Protein AF-A0A524HS20-F1 (afdb_monomer)

Foldseek 3Di:
DDDDDDDDDDDPDDDPPDDPPPDDDPPVPVVVCVPDPPVPPPDPPAPLVLLLVLLVLLLVLVCCLCPPVCVVVLVVQQVDDPVRVVVCVVCVVVVSVVSSVVSSVLLSVLLSQCVVVVQQALQSLLVSLQCCLVVPVLVVLVVCCVPVVRGVSNSVSRSVSSSVSSSRSRSSSSNVD

Mean predicted aligned error: 12.26 Å

Radius of gyration: 28.05 Å; Cα contacts (8 Å, |Δi|>4): 163; chains: 1; bounding box: 100×32×41 Å

pLDDT: mean 81.88, std 20.45, range [34.16, 97.88]

Secondary structure (DSSP, 8-state):
--------S----S--S-----S-----HHHHHHHH-TT-S--TT--HHHHHHHHHHHHHHHHHIIIIISHHHHHHHH---HHHHHHHHHTHHHHHHHHHHHHHHHHHHHHHHHHHTT--SHHHHHHHHHHHIIIIIHHHHHHHHHHS---HHHHHHHHHHHHHHHHHHHHHHHH--

Structure (mmCIF, N/CA/C/O backbone):
data_AF-A0A524HS20-F1
#
_entry.id   AF-A0A524HS20-F1
#
loop_
_atom_site.group_PDB
_atom_site.id
_atom_site.type_symbol
_atom_site.label_atom_id
_atom_site.label_alt_id
_atom_site.label_comp_id
_atom_site.label_asym_id
_atom_site.label_entity_id
_atom_site.label_seq_id
_atom_site.pdbx_PDB_ins_code
_atom_site.Cartn_x
_atom_site.Cartn_y
_atom_site.Cartn_z
_atom_site.occupancy
_atom_site.B_iso_or_equiv
_atom_site.auth_seq_id
_atom_site.auth_comp_id
_atom_site.auth_asym_id
_atom_site.auth_atom_id
_atom_site.pdbx_PDB_model_num
ATOM 1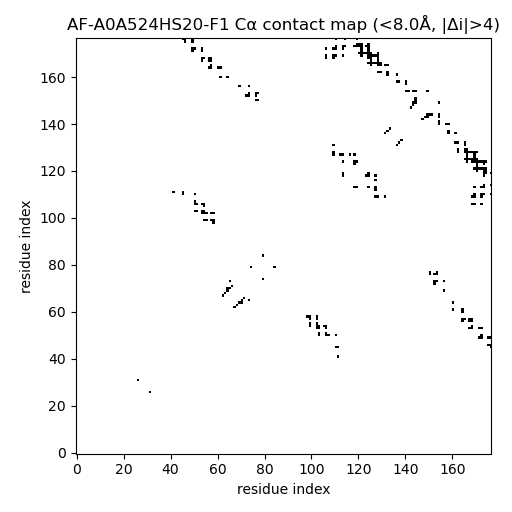 N N . MET A 1 1 ? 77.468 4.511 -14.242 1.00 40.69 1 MET A N 1
ATOM 2 C CA . MET A 1 1 ? 78.414 4.649 -13.110 1.00 40.69 1 MET A CA 1
ATOM 3 C C . MET A 1 1 ? 78.407 6.137 -12.777 1.00 40.69 1 MET A C 1
ATOM 5 O O . MET A 1 1 ? 78.616 6.905 -13.695 1.00 40.69 1 MET A O 1
ATOM 9 N N . THR A 1 2 ? 77.989 6.634 -11.615 1.00 36.56 2 THR A N 1
ATOM 10 C CA . THR A 1 2 ? 78.245 6.158 -10.249 1.00 36.56 2 THR A CA 1
ATOM 11 C C . THR A 1 2 ? 77.138 6.672 -9.309 1.00 36.56 2 THR A C 1
ATOM 13 O O . THR A 1 2 ? 76.462 7.651 -9.602 1.00 36.56 2 THR A O 1
ATOM 16 N N . ALA A 1 3 ? 76.936 5.943 -8.217 1.00 36.44 3 ALA A N 1
ATOM 17 C CA . ALA A 1 3 ? 75.865 6.027 -7.232 1.00 36.44 3 ALA A CA 1
ATOM 18 C C . ALA A 1 3 ? 75.711 7.364 -6.477 1.00 36.44 3 ALA A C 1
ATOM 20 O O . ALA A 1 3 ? 76.696 8.030 -6.178 1.00 36.44 3 ALA A O 1
ATOM 21 N N . CYS A 1 4 ? 74.490 7.636 -5.998 1.00 34.16 4 CYS A N 1
ATOM 22 C CA . CYS A 1 4 ? 74.304 8.187 -4.656 1.00 34.16 4 CYS A CA 1
ATOM 23 C C . CYS A 1 4 ? 73.562 7.138 -3.817 1.00 34.16 4 CYS A C 1
ATOM 25 O O . CYS A 1 4 ? 72.584 6.532 -4.256 1.00 34.16 4 CYS A O 1
ATOM 27 N N . ALA A 1 5 ? 74.155 6.827 -2.672 1.00 39.19 5 ALA A N 1
ATOM 28 C CA . ALA A 1 5 ? 74.028 5.577 -1.952 1.00 39.19 5 ALA A CA 1
ATOM 29 C C . ALA A 1 5 ? 72.874 5.561 -0.936 1.00 39.19 5 ALA A C 1
ATOM 31 O O . ALA A 1 5 ? 72.403 6.595 -0.467 1.00 39.19 5 ALA A O 1
ATOM 32 N N . ARG A 1 6 ? 72.479 4.341 -0.545 1.00 49.62 6 ARG A N 1
ATOM 33 C CA . ARG A 1 6 ? 71.663 4.045 0.641 1.00 49.62 6 ARG A CA 1
ATOM 34 C C . ARG A 1 6 ? 72.244 4.737 1.876 1.00 49.62 6 ARG A C 1
ATOM 36 O O . ARG A 1 6 ? 73.379 4.463 2.250 1.00 49.62 6 ARG A O 1
ATOM 43 N N . SER A 1 7 ? 71.424 5.512 2.575 1.00 38.78 7 SER A N 1
ATOM 44 C CA . SER A 1 7 ? 71.677 5.883 3.965 1.00 38.78 7 SER A CA 1
ATOM 45 C C . SER A 1 7 ? 70.358 6.069 4.705 1.00 38.78 7 SER A C 1
ATOM 47 O O . SER A 1 7 ? 69.457 6.783 4.272 1.00 38.78 7 SER A O 1
ATOM 49 N N . SER A 1 8 ? 70.239 5.333 5.803 1.00 47.84 8 SER A N 1
ATOM 50 C CA . SER A 1 8 ? 69.122 5.318 6.733 1.00 47.84 8 SER A CA 1
ATOM 51 C C . SER A 1 8 ? 69.085 6.573 7.610 1.00 47.84 8 SER A C 1
ATOM 53 O O . SER A 1 8 ? 70.128 7.001 8.090 1.00 47.84 8 SER A O 1
ATOM 55 N N . ARG A 1 9 ? 67.863 6.975 7.987 1.00 42.25 9 ARG A N 1
ATOM 56 C CA . ARG A 1 9 ? 67.484 7.925 9.058 1.00 42.25 9 ARG A CA 1
ATOM 57 C C . ARG A 1 9 ? 67.473 9.411 8.674 1.00 42.25 9 ARG A C 1
ATOM 59 O O . ARG A 1 9 ? 68.500 10.037 8.484 1.00 42.25 9 ARG A O 1
ATOM 66 N N . ARG A 1 10 ? 66.238 9.935 8.694 1.00 47.34 10 ARG A N 1
ATOM 67 C CA . ARG A 1 10 ? 65.789 11.247 9.196 1.00 47.34 10 ARG A CA 1
ATOM 68 C C . ARG A 1 10 ? 66.734 12.428 8.949 1.00 47.34 10 ARG A C 1
ATOM 70 O O . ARG A 1 10 ? 67.644 12.623 9.737 1.00 47.34 10 ARG A O 1
ATOM 77 N N . THR A 1 11 ? 66.364 13.268 7.982 1.00 43.41 11 THR A N 1
ATOM 78 C CA . THR A 1 11 ? 65.985 14.689 8.172 1.00 43.41 11 THR A CA 1
ATOM 79 C C . THR A 1 11 ? 65.701 15.297 6.798 1.00 43.41 11 THR A C 1
ATOM 81 O O . THR A 1 11 ? 66.524 15.980 6.204 1.00 43.41 11 THR A O 1
ATOM 84 N N . CYS A 1 12 ? 64.503 15.044 6.261 1.00 39.41 12 CYS A N 1
ATOM 85 C CA . CYS A 1 12 ? 64.025 15.756 5.075 1.00 39.41 12 CYS A CA 1
ATOM 86 C C . CYS A 1 12 ? 63.380 17.080 5.516 1.00 39.41 12 CYS A C 1
ATOM 88 O O . CYS A 1 12 ? 62.172 17.274 5.431 1.00 39.41 12 CYS A O 1
ATOM 90 N N . SER A 1 13 ? 64.186 17.972 6.087 1.00 50.09 13 SER A N 1
ATOM 91 C CA . SER A 1 13 ? 63.860 19.392 6.191 1.00 50.09 13 SER A CA 1
ATOM 92 C C . SER A 1 13 ? 64.723 20.082 5.148 1.00 50.09 13 SER A C 1
ATOM 94 O O . SER A 1 13 ? 65.938 20.003 5.270 1.00 50.09 13 SER A O 1
ATOM 96 N N . THR A 1 14 ? 64.107 20.737 4.159 1.00 50.59 14 THR A N 1
ATOM 97 C CA . THR A 1 14 ? 64.713 21.509 3.045 1.00 50.59 14 THR A CA 1
ATOM 98 C C . THR A 1 14 ? 64.980 20.771 1.721 1.00 50.59 14 THR A C 1
ATOM 100 O O . THR A 1 14 ? 66.117 20.568 1.332 1.00 50.59 14 THR A O 1
ATOM 103 N N . CYS A 1 15 ? 63.921 20.459 0.957 1.00 37.16 15 CYS A N 1
ATOM 104 C CA . CYS A 1 15 ? 63.781 20.960 -0.426 1.00 37.16 15 CY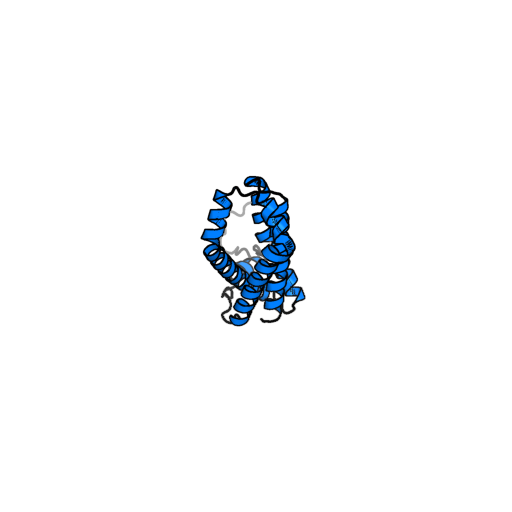S A CA 1
ATOM 105 C C . CYS A 1 15 ? 62.365 20.672 -0.959 1.00 37.16 15 CYS A C 1
ATOM 107 O O . CYS A 1 15 ? 62.027 19.572 -1.380 1.00 37.16 15 CYS A O 1
ATOM 109 N N . TRP A 1 16 ? 61.510 21.687 -0.872 1.00 43.91 16 TRP A N 1
ATOM 110 C CA . TRP A 1 16 ? 60.049 21.640 -0.992 1.00 43.91 16 TRP A CA 1
ATOM 111 C C . TRP A 1 16 ? 59.533 21.859 -2.431 1.00 43.91 16 TRP A C 1
ATOM 113 O O . TRP A 1 16 ? 58.554 22.569 -2.646 1.00 43.91 16 TRP A O 1
ATOM 123 N N . ARG A 1 17 ? 60.184 21.294 -3.455 1.00 45.38 17 ARG A N 1
ATOM 124 C CA . ARG A 1 17 ? 59.679 21.368 -4.841 1.00 45.38 17 ARG A CA 1
ATOM 125 C C . ARG A 1 17 ? 59.870 20.029 -5.542 1.00 45.38 17 ARG A C 1
ATOM 127 O O . ARG A 1 17 ? 60.960 19.745 -6.019 1.00 45.38 17 ARG A O 1
ATOM 134 N N . GLY A 1 18 ? 58.817 19.212 -5.584 1.00 42.62 18 GLY A N 1
ATOM 135 C CA . GLY A 1 18 ? 58.806 18.013 -6.431 1.00 42.62 18 GLY A CA 1
ATOM 136 C C . GLY A 1 18 ? 57.987 16.818 -5.947 1.00 42.62 18 GLY A C 1
ATOM 137 O O . GLY A 1 18 ? 57.778 15.906 -6.734 1.00 42.62 18 GLY A O 1
ATOM 138 N N . CYS A 1 19 ? 57.476 16.799 -4.713 1.00 40.81 19 CYS A N 1
ATOM 139 C CA . CYS A 1 19 ? 56.522 15.762 -4.304 1.00 40.81 19 CYS A CA 1
ATOM 140 C C . CYS A 1 19 ? 55.099 16.179 -4.687 1.00 40.81 19 CYS A C 1
ATOM 142 O O . CYS A 1 19 ? 54.363 16.709 -3.857 1.00 40.81 19 CYS A O 1
ATOM 144 N N . SER A 1 20 ? 54.701 15.934 -5.936 1.00 47.75 20 SER A N 1
ATOM 145 C CA . SER A 1 20 ? 53.285 15.651 -6.178 1.00 47.75 20 SER A CA 1
ATOM 146 C C . SER A 1 20 ? 53.018 14.257 -5.600 1.00 47.75 20 SER A C 1
ATOM 148 O O . SER A 1 20 ? 53.770 13.336 -5.928 1.00 47.75 20 SER A O 1
ATOM 150 N N . PRO A 1 21 ? 52.034 14.063 -4.704 1.00 45.12 21 PRO A N 1
ATOM 151 C CA . PRO A 1 21 ? 51.669 12.733 -4.249 1.00 45.12 21 PRO A CA 1
ATOM 152 C C . PRO A 1 21 ? 50.917 12.032 -5.383 1.00 45.12 21 PRO A C 1
ATOM 154 O O . PRO A 1 21 ? 49.689 12.010 -5.437 1.00 45.12 21 PRO A O 1
ATOM 157 N N . GLU A 1 22 ? 51.676 11.462 -6.308 1.00 50.38 22 GLU A N 1
ATOM 158 C CA . GLU A 1 22 ? 51.188 10.443 -7.218 1.00 50.38 22 GLU A CA 1
ATOM 159 C C . GLU A 1 22 ? 50.916 9.193 -6.374 1.00 50.38 22 GLU A C 1
ATOM 161 O O . GLU A 1 22 ? 51.832 8.524 -5.900 1.00 50.38 22 GLU A O 1
ATOM 166 N N . GLY A 1 23 ? 49.638 8.942 -6.089 1.00 53.78 23 GLY A N 1
ATOM 167 C CA . GLY A 1 23 ? 49.205 7.730 -5.397 1.00 53.78 23 GLY A CA 1
ATOM 168 C C . GLY A 1 23 ? 48.771 7.920 -3.945 1.00 53.78 23 GLY A C 1
ATOM 169 O O . GLY A 1 23 ? 49.349 7.344 -3.033 1.00 53.78 23 GLY A O 1
ATOM 170 N N . SER A 1 24 ? 47.677 8.646 -3.714 1.00 52.44 24 SER A N 1
ATOM 171 C CA . SER A 1 24 ? 46.662 8.182 -2.757 1.00 52.44 24 SER A CA 1
ATOM 172 C C . SER A 1 24 ? 45.349 8.917 -2.993 1.00 52.44 24 SER A C 1
ATOM 174 O O . SER A 1 24 ? 45.205 10.092 -2.672 1.00 52.44 24 SER A O 1
ATOM 176 N N . ARG A 1 25 ? 44.404 8.211 -3.612 1.00 47.84 25 ARG A N 1
ATOM 177 C CA . ARG A 1 25 ? 42.947 8.314 -3.438 1.00 47.84 25 ARG A CA 1
ATOM 178 C C . ARG A 1 25 ? 42.330 7.411 -4.496 1.00 47.84 25 ARG A C 1
ATOM 180 O O . ARG A 1 25 ? 41.745 7.858 -5.474 1.00 47.84 25 ARG A O 1
ATOM 187 N N . SER A 1 26 ? 42.423 6.106 -4.263 1.00 51.50 26 SER A N 1
ATOM 188 C CA . SER A 1 26 ? 41.349 5.209 -4.672 1.00 51.50 26 SER A CA 1
ATOM 189 C C . SER A 1 26 ? 40.120 5.563 -3.832 1.00 51.50 26 SER A C 1
ATOM 191 O O . SER A 1 26 ? 39.728 4.826 -2.931 1.00 51.50 26 SER A O 1
ATOM 193 N N . ALA A 1 27 ? 39.521 6.727 -4.095 1.00 51.53 27 ALA A N 1
ATOM 194 C CA . ALA A 1 27 ? 38.082 6.796 -3.962 1.00 51.53 27 ALA A CA 1
ATOM 195 C C . ALA A 1 27 ? 37.579 5.706 -4.919 1.00 51.53 27 ALA A C 1
ATOM 197 O O . ALA A 1 27 ? 37.979 5.727 -6.089 1.00 51.53 27 ALA A O 1
ATOM 198 N N . PRO A 1 28 ? 36.827 4.694 -4.456 1.00 46.66 28 PRO A N 1
ATOM 199 C CA . PRO A 1 28 ? 36.201 3.781 -5.391 1.00 46.66 28 PRO A CA 1
ATOM 200 C C . PRO A 1 28 ? 35.398 4.666 -6.341 1.00 46.66 28 PRO A C 1
ATOM 202 O O . PRO A 1 28 ? 34.510 5.390 -5.899 1.00 46.66 28 PRO A O 1
ATOM 205 N N . GLN A 1 29 ? 35.760 4.657 -7.626 1.00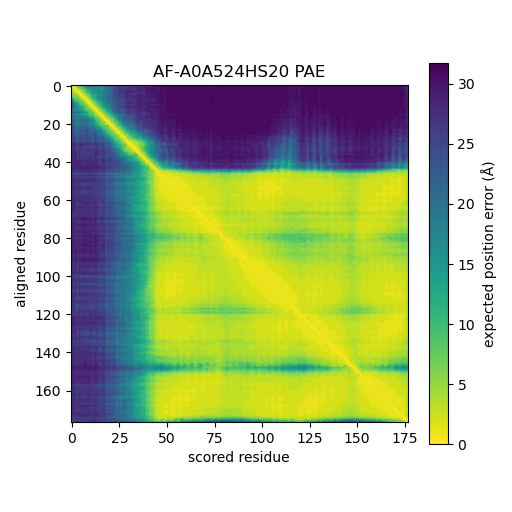 52.81 29 GLN A N 1
ATOM 206 C CA . GLN A 1 29 ? 35.114 5.438 -8.689 1.00 52.81 29 GLN A CA 1
ATOM 207 C C . GLN A 1 29 ? 33.577 5.268 -8.637 1.00 52.81 29 GLN A C 1
ATOM 209 O O . GLN A 1 29 ? 32.830 6.168 -8.990 1.00 52.81 29 GLN A O 1
ATOM 214 N N . VAL A 1 30 ? 33.107 4.151 -8.071 1.00 51.91 30 VAL A N 1
ATOM 215 C CA . VAL A 1 30 ? 31.708 3.834 -7.762 1.00 51.91 30 VAL A CA 1
ATOM 216 C C . VAL A 1 30 ? 31.029 4.859 -6.840 1.00 51.91 30 VAL A C 1
ATOM 218 O O . VAL A 1 30 ? 29.902 5.255 -7.104 1.00 51.91 30 VAL A O 1
ATOM 221 N N . LEU A 1 31 ? 31.683 5.319 -5.768 1.00 49.03 31 LEU A N 1
ATOM 222 C CA . LEU A 1 31 ? 31.042 6.190 -4.773 1.00 49.03 31 LEU A CA 1
ATOM 223 C C . LEU A 1 31 ? 30.840 7.620 -5.297 1.00 49.03 31 LEU A C 1
ATOM 225 O O . LEU A 1 31 ? 29.873 8.272 -4.923 1.00 49.03 31 LEU A O 1
ATOM 229 N N . LEU A 1 32 ? 31.724 8.092 -6.183 1.00 48.75 32 LEU A N 1
ATOM 230 C CA . LEU A 1 32 ? 31.594 9.409 -6.815 1.00 48.75 32 LEU A CA 1
ATOM 231 C C . LEU A 1 32 ? 30.528 9.400 -7.928 1.00 48.75 32 LEU A C 1
ATOM 233 O O . LEU A 1 32 ? 29.770 10.359 -8.046 1.00 48.75 32 LEU A O 1
ATOM 237 N N . VAL A 1 33 ? 30.412 8.291 -8.674 1.00 53.78 33 VAL A N 1
ATOM 238 C CA . VAL A 1 33 ? 29.344 8.069 -9.671 1.00 53.78 33 VAL A CA 1
ATOM 239 C C . VAL A 1 33 ? 27.955 8.059 -9.020 1.00 53.78 33 VAL A C 1
ATOM 241 O O . VAL A 1 33 ? 27.011 8.578 -9.599 1.00 53.78 33 VAL A O 1
ATOM 244 N N . LEU A 1 34 ? 27.813 7.545 -7.794 1.00 52.94 34 LEU A N 1
ATOM 245 C CA . LEU A 1 34 ? 26.523 7.524 -7.088 1.00 52.94 34 LEU A CA 1
ATOM 246 C C . LEU A 1 34 ? 26.068 8.895 -6.551 1.00 52.94 34 LEU A C 1
ATOM 248 O O . LEU A 1 34 ? 24.892 9.047 -6.233 1.00 52.94 34 LEU A O 1
ATOM 252 N N . ILE A 1 35 ? 26.969 9.878 -6.429 1.00 55.72 35 ILE A N 1
ATOM 253 C CA . ILE A 1 35 ? 26.660 11.201 -5.851 1.00 55.72 35 ILE A CA 1
ATOM 254 C C . ILE A 1 35 ? 26.430 12.262 -6.941 1.00 55.72 35 ILE A C 1
ATOM 256 O O . ILE A 1 35 ? 25.631 13.170 -6.735 1.00 55.72 35 ILE A O 1
ATOM 260 N N . PHE A 1 36 ? 27.093 12.143 -8.098 1.00 50.00 36 PHE A N 1
ATOM 261 C CA . PHE A 1 36 ? 27.066 13.147 -9.173 1.00 50.00 36 PHE A CA 1
ATOM 262 C C . PHE A 1 36 ? 26.727 12.573 -10.556 1.00 50.00 36 PHE A C 1
ATOM 264 O O . PHE A 1 36 ? 27.173 13.117 -11.565 1.00 50.00 36 PHE A O 1
ATOM 271 N N . ASN A 1 37 ? 25.943 11.493 -10.647 1.00 51.25 37 ASN A N 1
ATOM 272 C CA . ASN A 1 37 ? 25.325 11.189 -11.935 1.00 51.25 37 ASN A CA 1
ATOM 273 C C . ASN A 1 37 ? 24.220 12.222 -12.185 1.00 51.25 37 ASN A C 1
ATOM 275 O O . ASN A 1 37 ? 23.108 12.108 -11.669 1.00 51.25 37 ASN A O 1
ATOM 279 N N . GLU A 1 38 ? 24.521 13.218 -13.015 1.00 62.78 38 GLU A N 1
ATOM 280 C CA . GLU A 1 38 ? 23.547 14.134 -13.621 1.00 62.78 38 GLU A CA 1
ATOM 281 C C . GLU A 1 38 ? 22.607 13.431 -14.631 1.00 62.78 38 GLU A C 1
ATOM 283 O O . GLU A 1 38 ? 22.085 14.046 -15.551 1.00 62.78 38 GLU A O 1
ATOM 288 N N . GLU A 1 39 ? 22.326 12.140 -14.429 1.00 53.34 39 GLU A N 1
ATOM 289 C CA . GLU A 1 39 ? 21.187 11.427 -15.024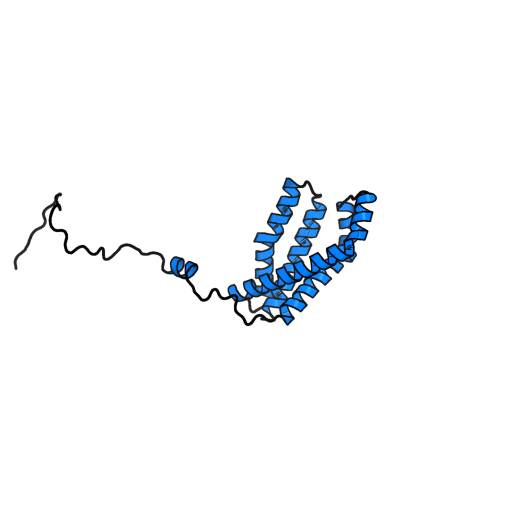 1.00 53.34 39 GLU A CA 1
ATOM 290 C C . GLU A 1 39 ? 20.037 11.250 -14.015 1.00 53.34 39 GLU A C 1
ATOM 292 O O . GLU A 1 39 ? 19.062 10.549 -14.269 1.00 53.34 39 GLU A O 1
ATOM 297 N N . GLY A 1 40 ? 20.113 11.936 -12.867 1.00 48.97 40 GLY A N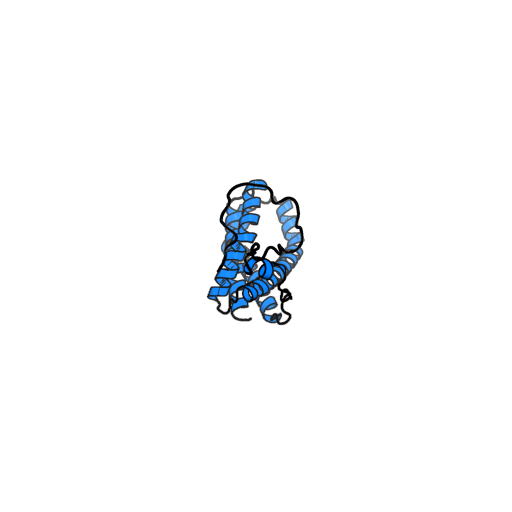 1
ATOM 298 C CA . GLY A 1 40 ? 19.052 12.056 -11.861 1.00 48.97 40 GLY A CA 1
ATOM 299 C C . GLY A 1 40 ? 17.847 12.895 -12.302 1.00 48.97 40 GLY A C 1
ATOM 300 O O . GLY A 1 40 ? 17.183 13.510 -11.467 1.00 48.97 40 GLY A O 1
ATOM 301 N N . ALA A 1 41 ? 17.545 12.935 -13.598 1.00 47.38 41 ALA A N 1
ATOM 302 C CA . ALA A 1 41 ? 16.221 13.318 -14.036 1.00 47.38 41 ALA A CA 1
ATOM 303 C C . ALA A 1 41 ? 15.304 12.129 -13.745 1.00 47.38 41 ALA A C 1
ATOM 305 O O . ALA A 1 41 ? 15.484 11.040 -14.282 1.00 47.38 41 ALA A O 1
ATOM 306 N N . MET A 1 42 ? 14.303 12.345 -12.896 1.00 49.69 42 MET A N 1
ATOM 307 C CA . MET A 1 42 ? 13.020 11.655 -12.997 1.00 49.69 42 MET A CA 1
ATOM 308 C C . MET A 1 42 ? 12.640 11.625 -14.487 1.00 49.69 42 MET A C 1
ATOM 310 O O . MET A 1 42 ? 12.236 12.647 -15.039 1.00 49.69 42 MET A O 1
ATOM 314 N N . THR A 1 43 ? 12.936 10.513 -15.167 1.00 54.44 43 THR A N 1
ATOM 315 C CA . THR A 1 43 ? 12.980 10.467 -16.631 1.00 54.44 43 THR A CA 1
ATOM 316 C C . THR A 1 43 ? 11.593 10.759 -17.182 1.00 54.44 43 THR A C 1
ATOM 318 O O . THR A 1 43 ? 10.593 10.180 -16.755 1.00 54.44 43 THR A O 1
ATOM 321 N N . THR A 1 44 ? 11.526 11.700 -18.118 1.00 56.62 44 THR A N 1
ATOM 322 C CA . THR A 1 44 ? 10.294 12.348 -18.588 1.00 56.62 44 THR A CA 1
ATOM 323 C C . THR A 1 44 ? 9.344 11.444 -19.376 1.00 56.62 44 THR A C 1
ATOM 325 O O . THR A 1 44 ? 8.260 11.890 -19.740 1.00 56.62 44 THR A O 1
ATOM 328 N N . ASP A 1 45 ? 9.681 10.170 -19.580 1.00 73.94 45 ASP A N 1
ATOM 329 C CA . ASP A 1 45 ? 8.916 9.263 -20.441 1.00 73.94 45 ASP A CA 1
ATOM 330 C C . ASP A 1 45 ? 7.977 8.329 -19.672 1.00 73.94 45 ASP A C 1
ATOM 332 O O . ASP A 1 45 ? 7.706 7.226 -20.126 1.00 73.94 45 ASP A O 1
ATOM 336 N N . LEU A 1 46 ? 7.541 8.655 -18.449 1.00 83.38 46 LEU A N 1
ATOM 337 C CA . LEU A 1 46 ? 6.635 7.773 -17.692 1.00 83.38 46 LEU A CA 1
ATOM 338 C C . LEU A 1 46 ? 5.297 7.591 -18.416 1.00 83.38 46 LEU A C 1
ATOM 340 O O . LEU A 1 46 ? 4.658 8.556 -18.834 1.00 83.38 46 LEU A O 1
ATOM 344 N N . ASN A 1 47 ? 4.827 6.346 -18.497 1.00 91.94 47 ASN A N 1
ATOM 345 C CA . ASN A 1 47 ? 3.491 6.070 -18.998 1.00 91.94 47 ASN A CA 1
ATOM 346 C C . ASN A 1 47 ? 2.440 6.463 -17.945 1.00 91.94 47 ASN A C 1
ATOM 348 O O . ASN A 1 47 ? 2.069 5.684 -17.065 1.00 91.94 47 ASN A O 1
ATOM 352 N N . TYR A 1 48 ? 1.942 7.695 -18.045 1.00 92.75 48 TYR A N 1
ATOM 353 C CA . TYR A 1 48 ? 0.932 8.229 -17.128 1.00 92.75 48 TYR A CA 1
ATOM 354 C C . TYR A 1 48 ? -0.380 7.434 -17.144 1.00 92.75 48 TYR A C 1
ATOM 356 O O . TYR A 1 48 ? -1.061 7.362 -16.119 1.00 92.75 48 TYR A O 1
ATOM 364 N N . LEU A 1 49 ? -0.723 6.793 -18.267 1.00 95.25 49 LEU A N 1
ATOM 365 C CA . LEU A 1 49 ? -1.891 5.918 -18.344 1.00 95.25 49 LEU A CA 1
ATOM 366 C C . LEU A 1 49 ? -1.675 4.642 -17.521 1.00 95.25 49 LEU A C 1
ATOM 368 O O . LEU A 1 49 ? -2.566 4.254 -16.767 1.00 95.25 49 LEU A O 1
ATOM 372 N N . ALA A 1 50 ? -0.487 4.036 -17.597 1.00 95.19 50 ALA A N 1
ATOM 373 C CA . ALA A 1 50 ? -0.128 2.883 -16.774 1.00 95.19 50 ALA A CA 1
ATOM 374 C C . ALA A 1 50 ? -0.191 3.219 -15.277 1.00 95.19 50 ALA A C 1
ATOM 376 O O . ALA A 1 50 ? -0.732 2.443 -14.492 1.00 95.19 50 ALA A O 1
ATOM 377 N N . ILE A 1 51 ? 0.284 4.408 -14.890 1.00 96.25 51 ILE A N 1
ATOM 378 C CA . ILE A 1 51 ? 0.213 4.906 -13.508 1.00 96.25 51 ILE A CA 1
ATOM 379 C C . ILE A 1 51 ? -1.241 5.056 -13.050 1.00 96.25 51 ILE A C 1
ATOM 381 O O . ILE A 1 51 ? -1.588 4.600 -11.960 1.00 96.25 51 ILE A O 1
ATOM 385 N N . LEU A 1 52 ? -2.102 5.657 -13.875 1.00 96.94 52 LEU A N 1
ATOM 386 C CA . LEU A 1 52 ? -3.518 5.825 -13.549 1.00 96.94 52 LEU A CA 1
ATOM 387 C C . LEU A 1 52 ? -4.231 4.474 -13.398 1.00 96.94 52 LEU A C 1
ATOM 389 O O . LEU A 1 52 ? -4.987 4.277 -12.445 1.00 96.94 52 LEU A O 1
ATOM 393 N N . VAL A 1 53 ? -3.972 3.529 -14.307 1.00 97.25 53 VAL A N 1
ATOM 394 C CA . VAL A 1 53 ? -4.549 2.179 -14.244 1.00 97.25 53 VAL A CA 1
ATOM 395 C C . VAL A 1 53 ? -4.048 1.431 -13.011 1.00 97.25 53 VAL A C 1
ATOM 397 O O . VAL A 1 53 ? -4.851 0.833 -12.298 1.00 97.25 53 VAL A O 1
ATOM 400 N N . ALA A 1 54 ? -2.753 1.499 -12.704 1.00 97.50 54 ALA A N 1
ATOM 401 C CA . ALA A 1 54 ? -2.194 0.867 -11.515 1.00 97.50 54 ALA A CA 1
ATOM 402 C C . ALA A 1 54 ? -2.786 1.457 -10.221 1.00 97.50 54 ALA A C 1
ATOM 404 O O . ALA A 1 54 ? -3.140 0.712 -9.305 1.00 97.50 54 ALA A O 1
ATOM 405 N N . ALA A 1 55 ? -3.010 2.772 -10.170 1.00 97.56 55 ALA A N 1
ATOM 406 C CA . ALA A 1 55 ? -3.673 3.422 -9.043 1.00 97.56 55 ALA A CA 1
ATOM 407 C C . ALA A 1 55 ? -5.139 2.992 -8.894 1.00 97.56 55 ALA A C 1
ATOM 409 O O . ALA A 1 55 ? -5.616 2.778 -7.777 1.00 97.56 55 ALA A O 1
ATOM 410 N N . LEU A 1 56 ? -5.851 2.810 -10.011 1.00 97.88 56 LEU A N 1
ATOM 411 C CA . LEU A 1 56 ? -7.204 2.265 -9.993 1.00 97.88 56 LEU A CA 1
ATOM 412 C C . LEU A 1 56 ? -7.213 0.818 -9.486 1.00 97.88 56 LEU A C 1
ATOM 414 O O . LEU A 1 56 ? -8.063 0.470 -8.670 1.00 97.88 56 LEU A O 1
ATOM 418 N N . VAL A 1 57 ? -6.243 -0.006 -9.893 1.00 97.81 57 VAL A N 1
ATOM 419 C CA . VAL A 1 57 ? -6.077 -1.370 -9.368 1.00 97.81 57 VAL A CA 1
ATOM 420 C C . VAL A 1 57 ? -5.820 -1.342 -7.863 1.00 97.81 57 VAL A C 1
ATOM 422 O O . VAL A 1 57 ? -6.496 -2.056 -7.129 1.00 97.81 57 VAL A O 1
ATOM 425 N N . PHE A 1 58 ? -4.924 -0.480 -7.377 1.00 97.75 58 PHE A N 1
ATOM 426 C CA . PHE A 1 58 ? -4.686 -0.296 -5.942 1.00 97.75 58 PHE A CA 1
ATOM 427 C C . PHE A 1 58 ? -5.978 0.045 -5.183 1.00 97.75 58 PHE A C 1
ATOM 429 O O . PHE A 1 58 ? -6.268 -0.526 -4.128 1.00 97.75 58 PHE A O 1
ATOM 436 N N . PHE A 1 59 ? -6.775 0.965 -5.730 1.00 97.00 59 PHE A N 1
ATOM 437 C CA . PHE A 1 59 ? -8.040 1.390 -5.141 1.00 97.00 59 PHE A CA 1
ATOM 438 C C . PHE A 1 59 ? -9.077 0.260 -5.114 1.00 97.00 59 PHE A C 1
ATOM 440 O O . PHE A 1 59 ? -9.665 -0.009 -4.067 1.00 97.00 59 PHE A O 1
ATOM 447 N N . VAL A 1 60 ? -9.268 -0.441 -6.235 1.00 97.12 60 VAL A N 1
ATOM 448 C CA . VAL A 1 60 ? -10.224 -1.553 -6.351 1.00 97.12 60 VAL A CA 1
ATOM 449 C C . VAL A 1 60 ? -9.822 -2.718 -5.452 1.00 97.12 60 VAL A C 1
ATOM 451 O O . VAL A 1 60 ? -10.673 -3.252 -4.744 1.00 97.12 60 VAL A O 1
ATOM 454 N N . VAL A 1 61 ? -8.536 -3.083 -5.420 1.00 97.69 61 VAL A N 1
ATOM 455 C CA . VAL A 1 61 ? -8.020 -4.120 -4.515 1.00 97.69 61 VAL A CA 1
ATOM 456 C C . VAL A 1 61 ? -8.301 -3.737 -3.066 1.00 97.69 61 VAL A C 1
ATOM 458 O O . VAL A 1 61 ? -8.783 -4.577 -2.316 1.00 97.69 61 VAL A O 1
ATOM 461 N N . GLY A 1 62 ? -8.090 -2.474 -2.684 1.00 95.06 62 GLY A N 1
ATOM 462 C CA . GLY A 1 62 ? -8.455 -1.972 -1.358 1.00 95.06 62 GLY A CA 1
ATOM 463 C C . GLY A 1 62 ? -9.947 -2.126 -1.069 1.00 95.06 62 GLY A C 1
ATOM 464 O O . GLY A 1 62 ? -10.325 -2.728 -0.065 1.00 95.06 62 GLY A O 1
ATOM 465 N N . GLY A 1 63 ? -10.804 -1.662 -1.978 1.00 95.00 63 GLY A N 1
ATOM 466 C CA . GLY A 1 63 ? -12.254 -1.808 -1.851 1.00 95.00 63 GLY A CA 1
ATOM 467 C C . GLY A 1 63 ? -12.678 -3.266 -1.661 1.00 95.00 63 GLY A C 1
ATOM 468 O O . GLY A 1 63 ? -13.401 -3.581 -0.721 1.00 95.00 63 GLY A O 1
ATOM 469 N N . VAL A 1 64 ? -12.172 -4.181 -2.489 1.00 96.81 64 VAL A N 1
ATOM 470 C CA . VAL A 1 64 ? -12.462 -5.619 -2.381 1.00 96.81 64 VAL A CA 1
ATOM 471 C C . VAL A 1 64 ? -11.925 -6.200 -1.069 1.00 96.81 64 VAL A C 1
ATOM 473 O O . VAL A 1 64 ? -12.633 -6.946 -0.392 1.00 96.81 64 VAL A O 1
ATOM 476 N N . TRP A 1 65 ? -10.709 -5.832 -0.670 1.00 97.75 65 TRP A N 1
ATOM 477 C CA . TRP A 1 65 ? -10.060 -6.337 0.538 1.00 97.75 65 TRP A CA 1
ATOM 478 C C . TRP A 1 65 ? -10.825 -5.948 1.805 1.00 97.75 65 TRP A C 1
ATOM 480 O O . TRP A 1 65 ? -11.162 -6.813 2.613 1.00 97.75 65 TRP A O 1
ATOM 490 N N . TYR A 1 66 ? -11.156 -4.664 1.955 1.00 94.12 66 TYR A N 1
ATOM 491 C CA . TYR A 1 66 ? -11.796 -4.125 3.158 1.00 94.12 66 TYR A CA 1
ATOM 492 C C . TYR A 1 66 ? -13.326 -4.180 3.136 1.00 94.12 66 TYR A C 1
ATOM 494 O O . TYR A 1 66 ? -13.938 -4.000 4.186 1.00 94.12 66 TYR A O 1
ATOM 502 N N . ALA A 1 67 ? -13.965 -4.452 1.995 1.00 92.12 67 ALA A N 1
ATOM 503 C CA . ALA A 1 67 ? -15.412 -4.668 1.941 1.00 92.12 67 ALA A CA 1
ATOM 504 C C . ALA A 1 67 ? -15.778 -6.158 1.923 1.00 92.12 67 ALA A C 1
ATOM 506 O O . ALA A 1 67 ? -16.601 -6.594 2.727 1.00 92.12 67 ALA A O 1
ATOM 507 N N . ALA A 1 68 ? -15.170 -6.947 1.032 1.00 94.12 68 ALA A N 1
ATOM 508 C CA . ALA A 1 68 ? -15.609 -8.313 0.751 1.00 94.12 68 ALA A CA 1
ATOM 509 C C . ALA A 1 68 ? -14.758 -9.384 1.448 1.00 94.12 68 ALA A C 1
ATOM 511 O O . ALA A 1 68 ? -15.315 -10.303 2.043 1.00 94.12 68 ALA A O 1
ATOM 512 N N . VAL A 1 69 ? -13.426 -9.274 1.396 1.00 96.44 69 VAL A N 1
ATOM 513 C CA . VAL A 1 69 ? -12.533 -10.347 1.878 1.00 96.44 69 VAL A CA 1
ATOM 514 C C . VAL A 1 69 ? -12.376 -10.306 3.399 1.00 96.44 69 VAL A C 1
ATOM 516 O O . VAL A 1 69 ? -12.618 -11.297 4.082 1.00 96.44 69 VAL A O 1
ATOM 519 N N . PHE A 1 70 ? -12.012 -9.143 3.943 1.00 96.25 70 PHE A N 1
ATOM 520 C CA . PHE A 1 70 ? -11.707 -8.957 5.363 1.00 96.25 70 PHE A CA 1
ATOM 521 C C . PHE A 1 70 ? -12.617 -7.944 6.055 1.00 96.25 70 PHE A C 1
ATOM 523 O O . PHE A 1 70 ? -12.376 -7.622 7.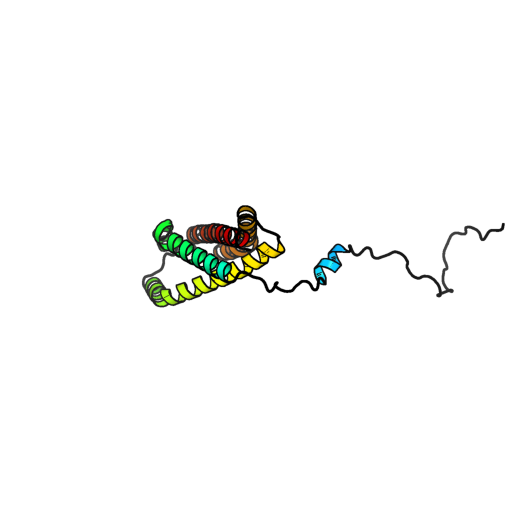214 1.00 96.25 70 PHE A O 1
ATOM 530 N N . GLY A 1 71 ? -13.678 -7.458 5.404 1.00 92.56 71 GLY A N 1
ATOM 531 C CA . GLY A 1 71 ? -14.474 -6.343 5.929 1.00 92.56 71 GLY A CA 1
ATOM 532 C C . GLY A 1 71 ? -15.038 -6.568 7.330 1.00 92.56 71 GLY A C 1
ATOM 533 O O . GLY A 1 71 ? -14.829 -5.738 8.211 1.00 92.56 71 GLY A O 1
ATOM 534 N N . LYS A 1 72 ? -15.661 -7.726 7.588 1.00 92.50 72 LYS A N 1
ATOM 535 C CA . LYS A 1 72 ? -16.173 -8.065 8.931 1.00 92.50 72 LYS A CA 1
ATOM 536 C C . LYS A 1 72 ? -15.054 -8.176 9.970 1.00 92.50 72 LYS A C 1
ATOM 538 O O . LYS A 1 72 ? -15.175 -7.640 11.066 1.00 92.50 72 LYS A O 1
ATOM 543 N N . ALA A 1 73 ? -13.960 -8.856 9.623 1.00 94.06 73 ALA A N 1
ATOM 544 C CA . ALA A 1 73 ? -12.820 -9.032 10.521 1.00 94.06 73 ALA A CA 1
ATOM 545 C C . ALA A 1 73 ? -12.158 -7.687 10.858 1.00 94.06 73 ALA A C 1
ATOM 547 O O . ALA A 1 73 ? -11.829 -7.433 12.013 1.00 94.06 73 ALA A O 1
ATOM 548 N N . TRP A 1 74 ? -12.021 -6.810 9.864 1.00 93.50 74 TRP A N 1
ATOM 549 C CA . TRP A 1 74 ? -11.471 -5.471 10.016 1.00 93.50 74 TRP A CA 1
ATOM 550 C C . TRP A 1 74 ? -12.368 -4.587 10.884 1.00 93.50 74 TRP A C 1
ATOM 552 O O . TRP A 1 74 ? -11.880 -4.016 11.853 1.00 93.50 74 TRP A O 1
ATOM 562 N N . GLN A 1 75 ? -13.677 -4.538 10.613 1.00 91.50 75 GLN A N 1
ATOM 563 C CA . GLN A 1 75 ? -14.637 -3.770 11.418 1.00 91.50 75 GLN A CA 1
ATOM 564 C C . GLN A 1 75 ? -14.637 -4.210 12.887 1.00 91.50 75 GLN A C 1
ATOM 566 O O . GLN A 1 75 ? -14.540 -3.369 13.778 1.00 91.50 75 GLN A O 1
ATOM 571 N N . ASN A 1 76 ? -14.656 -5.521 13.141 1.00 91.56 76 ASN A N 1
ATOM 572 C CA . ASN A 1 76 ? -14.578 -6.062 14.498 1.00 91.56 76 ASN A CA 1
ATOM 573 C C . ASN A 1 76 ? -13.250 -5.700 15.180 1.00 91.56 76 ASN A C 1
ATOM 575 O O . ASN A 1 76 ? -13.224 -5.387 16.367 1.00 91.56 76 ASN A O 1
ATOM 579 N N . ALA A 1 77 ? -12.143 -5.720 14.434 1.00 91.12 77 ALA A N 1
ATOM 580 C CA . ALA A 1 77 ? -10.818 -5.415 14.962 1.00 91.12 77 ALA A CA 1
ATOM 581 C C . ALA A 1 77 ? -10.582 -3.917 15.221 1.00 91.12 77 ALA A C 1
ATOM 583 O O . ALA A 1 77 ? -9.698 -3.586 16.014 1.00 91.12 77 ALA A O 1
ATOM 584 N N . LEU A 1 78 ? -11.344 -3.026 14.574 1.00 90.38 78 LEU A N 1
ATOM 585 C CA . LEU A 1 78 ? -11.319 -1.589 14.858 1.00 90.38 78 LEU A CA 1
ATOM 586 C C . LEU A 1 78 ? -11.980 -1.250 16.199 1.00 90.38 78 LEU A C 1
ATOM 588 O O . LEU A 1 78 ? -11.581 -0.267 16.814 1.00 90.38 78 LEU A O 1
ATOM 592 N N . ASN A 1 79 ? -12.959 -2.052 16.643 1.00 87.56 79 ASN A N 1
ATOM 593 C CA . ASN A 1 79 ? -13.664 -1.889 17.920 1.00 87.56 79 ASN A CA 1
ATOM 594 C C . ASN A 1 79 ? -14.154 -0.444 18.174 1.00 87.56 79 ASN A C 1
ATOM 596 O O . ASN A 1 79 ? -14.013 0.083 19.278 1.00 87.56 79 ASN A O 1
ATOM 600 N N . LEU A 1 80 ? -14.685 0.205 17.130 1.00 88.44 80 LEU A N 1
ATOM 601 C CA . LEU A 1 80 ? -15.150 1.591 17.200 1.00 88.44 80 LEU A CA 1
ATOM 602 C C . LEU A 1 80 ? -16.415 1.698 18.048 1.00 88.44 80 LEU A C 1
ATOM 604 O O . LEU A 1 80 ? -17.328 0.875 17.930 1.00 88.44 80 LEU A O 1
ATOM 608 N N . ASN A 1 81 ? -16.509 2.760 18.844 1.00 92.56 81 ASN A N 1
ATOM 609 C CA . ASN A 1 81 ? -17.767 3.101 19.504 1.00 92.56 81 ASN A CA 1
ATOM 610 C C . ASN A 1 81 ? -18.777 3.709 18.495 1.00 92.56 81 ASN A C 1
ATOM 612 O O . ASN A 1 81 ? -18.396 4.078 17.378 1.00 92.56 81 ASN A O 1
ATOM 616 N N . PRO A 1 82 ? -20.073 3.835 18.848 1.00 92.56 82 PRO A N 1
ATOM 617 C CA . PRO A 1 82 ? -21.086 4.350 17.923 1.00 92.56 82 PRO A CA 1
ATOM 618 C C . PRO A 1 82 ? -20.799 5.758 17.379 1.00 92.56 82 PRO A C 1
ATOM 620 O O . PRO A 1 82 ? -21.112 6.041 16.223 1.00 92.56 82 PRO A O 1
ATOM 623 N N . GLU A 1 83 ? -20.184 6.635 18.178 1.00 94.38 83 GLU A N 1
ATOM 624 C CA . GLU A 1 83 ? -19.837 7.995 17.753 1.00 94.38 83 GLU A CA 1
ATOM 625 C C . GLU A 1 83 ? -18.696 7.984 16.723 1.00 94.38 83 GLU A C 1
ATOM 627 O O . GLU A 1 83 ? -18.772 8.640 15.681 1.00 94.38 83 GLU A O 1
ATOM 632 N N . GLU A 1 84 ? -17.652 7.196 16.979 1.00 92.25 84 GLU A N 1
ATOM 633 C CA . GLU A 1 84 ? -16.521 7.003 16.070 1.00 92.25 84 GLU A CA 1
ATOM 634 C C . GLU A 1 84 ? -16.958 6.362 14.753 1.00 92.25 84 GLU A C 1
ATOM 636 O O . GLU A 1 84 ? -16.534 6.801 13.683 1.00 92.25 84 GLU A O 1
ATOM 641 N N . ALA A 1 85 ? -17.847 5.367 14.812 1.00 90.56 85 ALA A N 1
ATOM 642 C CA . ALA A 1 85 ? -18.409 4.725 13.631 1.00 90.56 85 ALA A CA 1
ATOM 643 C C . ALA A 1 85 ? -19.229 5.712 12.782 1.00 90.56 85 ALA A C 1
ATOM 645 O O . ALA A 1 85 ? -19.058 5.768 11.563 1.00 90.56 85 ALA A O 1
ATOM 646 N N . ALA A 1 86 ? -20.070 6.540 13.413 1.00 93.75 86 ALA A N 1
ATOM 647 C CA . ALA A 1 86 ? -20.837 7.572 12.717 1.00 93.75 86 ALA A CA 1
ATOM 648 C C . ALA A 1 86 ? -19.923 8.624 12.065 1.00 93.75 86 ALA A C 1
ATOM 650 O O . ALA A 1 86 ? -20.137 9.021 10.916 1.00 93.75 86 ALA A O 1
ATOM 651 N N . ARG A 1 87 ? -18.857 9.040 12.762 1.00 93.69 87 ARG A N 1
ATOM 652 C CA . ARG A 1 87 ? -17.844 9.949 12.208 1.00 93.69 87 ARG A CA 1
ATOM 653 C C . ARG A 1 87 ? -17.125 9.327 11.012 1.00 93.69 87 ARG A C 1
ATOM 655 O O . ARG A 1 87 ? -16.992 9.984 9.983 1.00 93.69 87 ARG A O 1
ATOM 662 N N . ALA A 1 88 ? -16.715 8.063 11.118 1.00 91.44 88 ALA A N 1
ATOM 663 C CA . ALA A 1 88 ? -16.060 7.336 10.035 1.00 91.44 88 ALA A CA 1
ATOM 664 C C . ALA A 1 88 ? -16.957 7.215 8.793 1.00 91.44 88 ALA A C 1
ATOM 666 O O . ALA A 1 88 ? -16.469 7.378 7.677 1.00 91.44 88 ALA A O 1
ATOM 667 N N . GLN A 1 89 ? -18.264 6.992 8.972 1.00 91.81 89 GLN A N 1
ATOM 668 C CA . GLN A 1 89 ? -19.227 6.978 7.866 1.00 91.81 89 GLN A CA 1
ATOM 669 C C . GLN A 1 89 ? -19.374 8.349 7.202 1.00 91.81 89 GLN A C 1
ATOM 671 O O . GLN A 1 89 ? -19.364 8.441 5.976 1.00 91.81 89 GLN A O 1
ATOM 676 N N . ARG A 1 90 ? -19.472 9.423 7.992 1.00 94.81 90 ARG A N 1
ATOM 677 C CA . ARG A 1 90 ? -19.568 10.790 7.462 1.00 94.81 90 ARG A CA 1
ATOM 678 C C . ARG A 1 90 ? -18.325 11.178 6.660 1.00 94.81 90 ARG A C 1
ATOM 680 O O . ARG A 1 90 ? -18.437 11.781 5.596 1.00 94.81 90 ARG A O 1
ATOM 687 N N . ASP A 1 91 ? -17.149 10.817 7.160 1.00 94.94 91 ASP A N 1
ATOM 688 C CA . ASP A 1 91 ? -15.869 11.184 6.554 1.00 94.94 91 ASP A CA 1
ATOM 689 C C . ASP A 1 91 ? -15.432 10.181 5.457 1.00 94.94 91 ASP A C 1
ATOM 691 O O . ASP A 1 91 ? -14.396 10.367 4.812 1.00 94.94 91 ASP A O 1
ATOM 695 N N . PHE A 1 92 ? -16.238 9.144 5.189 1.00 92.69 92 PHE A N 1
ATOM 696 C CA . PHE A 1 92 ? -15.936 8.068 4.241 1.00 92.69 92 PHE A CA 1
ATOM 697 C C . PHE A 1 92 ? -15.606 8.555 2.817 1.00 92.69 92 PHE A C 1
ATOM 699 O O . PHE A 1 92 ? -14.590 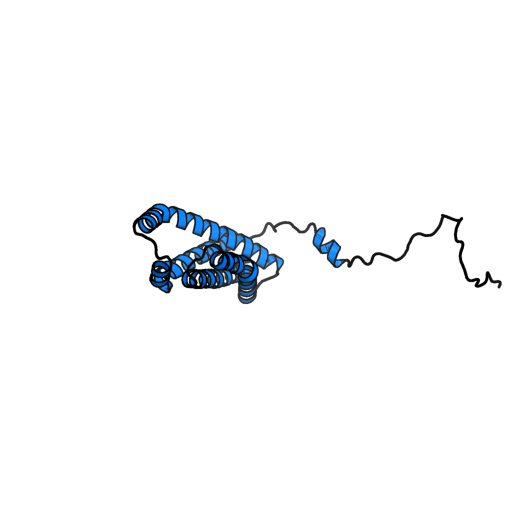8.113 2.275 1.00 92.69 92 PHE A O 1
ATOM 706 N N . PRO A 1 93 ? -16.343 9.508 2.203 1.00 95.00 93 PRO A N 1
ATOM 707 C CA . PRO A 1 93 ? -15.994 10.006 0.868 1.00 95.00 93 PRO A CA 1
ATOM 708 C C . PRO A 1 93 ? -14.615 10.677 0.829 1.00 95.00 93 PRO A C 1
ATOM 710 O O . PRO A 1 93 ? -13.855 10.503 -0.125 1.00 95.00 93 PRO A O 1
ATOM 713 N N . LYS A 1 94 ? -14.254 11.405 1.895 1.00 95.75 94 LYS A N 1
ATOM 714 C CA . LYS A 1 94 ? -12.931 12.023 2.032 1.00 95.75 94 LYS A CA 1
ATOM 715 C C . LYS A 1 94 ? -11.848 10.954 2.167 1.00 95.75 94 LYS A C 1
ATOM 717 O O . LYS A 1 94 ? -10.806 11.071 1.528 1.00 95.75 94 LYS A O 1
ATOM 722 N N . ALA A 1 95 ? -12.097 9.910 2.957 1.00 93.56 95 ALA A N 1
ATOM 723 C CA . ALA A 1 95 ? -11.171 8.791 3.102 1.00 93.56 95 ALA A CA 1
ATOM 724 C C . ALA A 1 95 ? -10.927 8.071 1.764 1.00 93.56 95 ALA A C 1
ATOM 726 O O . ALA A 1 95 ? -9.777 7.786 1.439 1.00 93.56 95 ALA A O 1
ATOM 727 N N . LEU A 1 96 ? -11.969 7.856 0.950 1.00 94.81 96 LEU A N 1
ATOM 728 C CA . LEU A 1 96 ? -11.827 7.282 -0.394 1.00 94.81 96 LEU A CA 1
ATOM 729 C C . LEU A 1 96 ? -10.993 8.170 -1.325 1.00 94.81 96 LEU A C 1
ATOM 731 O O . LEU A 1 96 ? -10.117 7.666 -2.026 1.00 94.81 96 LEU A O 1
ATOM 735 N N . ALA A 1 97 ? -11.215 9.486 -1.313 1.00 96.06 97 ALA A N 1
ATOM 736 C CA . ALA A 1 97 ? -10.419 10.412 -2.117 1.00 96.06 97 ALA A CA 1
ATOM 737 C C . ALA A 1 97 ? -8.936 10.383 -1.710 1.00 96.06 97 ALA A C 1
ATOM 739 O O . ALA A 1 97 ? -8.057 10.260 -2.562 1.00 96.06 97 ALA A O 1
ATOM 740 N N . VAL A 1 98 ? -8.653 10.422 -0.403 1.00 96.06 98 VAL A N 1
ATOM 741 C CA . VAL A 1 98 ? -7.286 10.307 0.132 1.00 96.06 98 VAL A CA 1
ATOM 742 C C . VAL A 1 98 ? -6.662 8.964 -0.245 1.00 96.06 98 VAL A C 1
ATOM 744 O O . VAL A 1 98 ? -5.492 8.923 -0.622 1.00 96.06 98 VAL A O 1
ATOM 747 N N . TRP A 1 99 ? -7.427 7.874 -0.200 1.00 94.75 99 TRP A N 1
ATOM 748 C CA . TRP A 1 99 ? -6.956 6.551 -0.601 1.00 94.75 99 TRP A CA 1
ATOM 749 C C . TRP A 1 99 ? -6.558 6.508 -2.070 1.00 94.75 99 TRP A C 1
ATOM 751 O O . TRP A 1 99 ? -5.479 6.026 -2.404 1.00 94.75 99 TRP A O 1
ATOM 761 N N . PHE A 1 100 ? -7.413 7.021 -2.955 1.00 96.69 100 PHE A N 1
ATOM 762 C CA . PHE A 1 100 ? -7.135 7.047 -4.386 1.00 96.69 100 PHE A CA 1
ATOM 763 C C . PHE A 1 100 ? -5.893 7.891 -4.702 1.00 96.69 100 PHE A C 1
ATOM 765 O O . PHE A 1 100 ? -5.009 7.438 -5.428 1.00 96.69 100 PHE A O 1
ATOM 772 N N . LEU A 1 101 ? -5.770 9.072 -4.087 1.00 97.56 101 LEU A N 1
ATOM 773 C CA . LEU A 1 101 ? -4.583 9.924 -4.212 1.00 97.56 101 LEU A CA 1
ATOM 774 C C . LEU A 1 101 ? -3.320 9.238 -3.680 1.00 97.56 101 LEU A C 1
ATOM 776 O O . LEU A 1 101 ? -2.257 9.330 -4.292 1.00 97.56 101 LEU A O 1
ATOM 780 N N . SER A 1 102 ? -3.441 8.501 -2.576 1.00 95.06 102 SER A N 1
ATOM 781 C CA . SER A 1 102 ? -2.341 7.696 -2.040 1.00 95.06 102 SER A CA 1
ATOM 782 C C . SER A 1 102 ? -1.942 6.589 -3.020 1.00 95.06 102 SER A C 1
ATOM 784 O O . SER A 1 102 ? -0.755 6.378 -3.246 1.00 95.06 102 SER A O 1
ATOM 786 N N . GLY A 1 103 ? -2.913 5.930 -3.661 1.00 96.56 103 GLY A N 1
ATOM 787 C CA . GLY A 1 103 ? -2.682 4.936 -4.712 1.00 96.56 103 GLY A CA 1
ATOM 788 C C . GLY A 1 103 ? -1.982 5.509 -5.947 1.00 96.56 103 GLY A C 1
ATOM 789 O O . GLY A 1 103 ? -1.086 4.863 -6.491 1.00 96.56 103 GLY A O 1
ATOM 790 N N . LEU A 1 104 ? -2.330 6.734 -6.358 1.00 97.38 104 LEU A N 1
ATOM 791 C CA . LEU A 1 104 ? -1.635 7.462 -7.427 1.00 97.38 104 LEU A CA 1
ATOM 792 C C . LEU A 1 104 ? -0.181 7.752 -7.060 1.00 97.38 104 LEU A C 1
ATOM 794 O O . LEU A 1 104 ? 0.711 7.482 -7.860 1.00 97.38 104 LEU A O 1
ATOM 798 N N . LEU A 1 105 ? 0.064 8.245 -5.844 1.00 96.56 105 LEU A N 1
ATOM 799 C CA . LEU A 1 105 ? 1.417 8.520 -5.365 1.00 96.56 105 LEU A CA 1
ATOM 800 C C . LEU A 1 105 ? 2.260 7.241 -5.291 1.00 96.56 105 LEU A C 1
ATOM 802 O O . LEU A 1 105 ? 3.384 7.218 -5.786 1.00 96.56 105 LEU A O 1
ATOM 806 N N . VAL A 1 106 ? 1.707 6.164 -4.725 1.00 96.12 106 VAL A N 1
ATOM 807 C CA . VAL A 1 106 ? 2.366 4.850 -4.678 1.00 96.12 106 VAL A CA 1
ATOM 808 C C . VAL A 1 106 ? 2.693 4.371 -6.089 1.00 96.12 106 VAL A C 1
ATOM 810 O O . VAL A 1 106 ? 3.832 3.998 -6.348 1.00 96.12 106 VAL A O 1
ATOM 813 N N . SER A 1 107 ? 1.737 4.429 -7.017 1.00 96.69 107 SER A N 1
ATOM 814 C CA . SER A 1 107 ? 1.942 3.985 -8.402 1.00 96.69 107 SER A CA 1
ATOM 815 C C . SER A 1 107 ? 3.013 4.811 -9.112 1.00 96.69 107 SER A C 1
ATOM 817 O O . SER A 1 107 ? 3.873 4.258 -9.788 1.00 96.69 107 SER A O 1
ATOM 819 N N . PHE A 1 108 ? 3.021 6.128 -8.910 1.00 95.44 108 PHE A N 1
ATOM 820 C CA . PHE A 1 108 ? 4.045 7.011 -9.456 1.00 95.44 108 PHE A CA 1
ATOM 821 C C . PHE A 1 108 ? 5.446 6.665 -8.929 1.00 95.44 108 PHE A C 1
ATOM 823 O O . PHE A 1 108 ? 6.391 6.529 -9.708 1.00 95.44 108 PHE A O 1
ATOM 830 N N . VAL A 1 109 ? 5.592 6.471 -7.615 1.00 94.69 109 VAL A N 1
ATOM 831 C CA . VAL A 1 109 ? 6.878 6.102 -7.005 1.00 94.69 109 VAL A CA 1
ATOM 832 C C . VAL A 1 109 ? 7.327 4.716 -7.470 1.00 94.69 109 VAL A C 1
ATOM 834 O O . VAL A 1 109 ? 8.483 4.552 -7.853 1.00 94.69 109 VAL A O 1
ATOM 837 N N . LEU A 1 110 ? 6.429 3.728 -7.502 1.00 94.88 110 LEU A N 1
ATOM 838 C CA . LEU A 1 110 ? 6.752 2.378 -7.967 1.00 94.88 110 LEU A CA 1
ATOM 839 C C . LEU A 1 110 ? 7.125 2.348 -9.455 1.00 94.88 110 LEU A C 1
ATOM 841 O O . LEU A 1 110 ? 8.002 1.573 -9.819 1.00 94.88 110 LEU A O 1
ATOM 845 N N . ALA A 1 111 ? 6.536 3.202 -10.298 1.00 94.81 111 ALA A N 1
ATOM 846 C CA . ALA A 1 111 ? 6.912 3.307 -11.709 1.00 94.81 111 ALA A CA 1
ATOM 847 C C . ALA A 1 111 ? 8.361 3.795 -11.867 1.00 94.81 111 ALA A C 1
ATOM 849 O O . ALA A 1 111 ? 9.139 3.226 -12.632 1.00 94.81 111 ALA A O 1
ATOM 850 N N . ASN A 1 112 ? 8.750 4.806 -11.083 1.00 92.38 112 ASN A N 1
ATOM 851 C CA . ASN A 1 112 ? 10.127 5.293 -11.048 1.00 92.38 112 ASN A CA 1
ATOM 852 C C . ASN A 1 112 ? 11.089 4.228 -10.503 1.00 92.38 112 ASN A C 1
ATOM 854 O O . ASN A 1 112 ? 12.133 3.980 -11.103 1.00 92.38 112 ASN A O 1
ATOM 858 N N . LEU A 1 113 ? 10.728 3.552 -9.405 1.00 91.94 113 LEU A N 1
ATOM 859 C CA . LEU A 1 113 ? 11.544 2.474 -8.838 1.00 91.94 113 LEU A CA 1
ATOM 860 C C . LEU A 1 113 ? 11.721 1.313 -9.820 1.00 91.94 113 LEU A C 1
ATOM 862 O O . LEU A 1 113 ? 12.834 0.816 -9.969 1.00 91.94 113 LEU A O 1
ATOM 866 N N . ALA A 1 114 ? 10.658 0.905 -10.516 1.00 92.44 114 ALA A N 1
ATOM 867 C CA . ALA A 1 114 ? 10.724 -0.148 -11.523 1.00 92.44 114 ALA A CA 1
ATOM 868 C C . ALA A 1 114 ? 11.706 0.214 -12.645 1.00 92.44 114 ALA A C 1
ATOM 870 O O . ALA A 1 114 ? 12.503 -0.631 -13.042 1.00 92.44 114 ALA A O 1
ATOM 871 N N . ARG A 1 115 ? 11.728 1.474 -13.097 1.00 89.62 115 ARG A N 1
ATOM 872 C CA . ARG A 1 115 ? 12.692 1.930 -14.108 1.00 89.62 115 ARG A CA 1
ATOM 873 C C . ARG A 1 115 ? 14.124 1.982 -13.615 1.00 89.62 115 ARG A C 1
ATOM 875 O O . ARG A 1 115 ? 15.001 1.443 -14.280 1.00 89.62 115 ARG A O 1
ATOM 882 N N . VAL A 1 116 ? 14.359 2.599 -12.457 1.00 88.50 116 VAL A N 1
ATOM 883 C CA . VAL A 1 116 ? 15.706 2.705 -11.873 1.00 88.50 116 VAL A CA 1
ATOM 884 C C . VAL A 1 116 ? 16.307 1.318 -11.639 1.00 88.50 116 VAL A C 1
ATOM 886 O O . VAL A 1 116 ? 17.500 1.115 -11.837 1.00 88.50 116 VAL A O 1
ATOM 889 N N . LEU A 1 117 ? 15.473 0.349 -11.260 1.00 88.75 117 LEU A N 1
ATOM 890 C CA . LEU A 1 117 ? 15.883 -1.035 -11.029 1.00 88.75 117 LEU A CA 1
ATOM 891 C C . LEU A 1 117 ? 15.856 -1.907 -12.297 1.00 88.75 117 LEU A C 1
ATOM 893 O O . LEU A 1 117 ? 16.165 -3.094 -12.212 1.00 88.75 117 LEU A O 1
ATOM 897 N N . GLY A 1 118 ? 15.489 -1.357 -13.461 1.00 88.88 118 GLY A N 1
ATOM 898 C CA . GLY A 1 118 ? 15.442 -2.088 -14.731 1.00 88.88 118 GLY A CA 1
ATOM 899 C C . GLY A 1 118 ? 14.424 -3.237 -14.762 1.00 88.88 118 GLY A C 1
ATOM 900 O O . GLY A 1 118 ? 14.637 -4.238 -15.444 1.00 88.88 118 GLY A O 1
ATOM 901 N N . ALA A 1 119 ? 13.330 -3.135 -14.006 1.00 91.81 119 ALA A N 1
ATOM 902 C CA . ALA A 1 119 ? 12.286 -4.150 -13.948 1.00 91.81 119 ALA A CA 1
ATOM 903 C C . ALA A 1 119 ? 11.404 -4.105 -15.208 1.00 91.81 119 ALA A C 1
ATOM 905 O O . ALA A 1 119 ? 10.509 -3.274 -15.320 1.00 91.81 119 ALA A O 1
ATOM 906 N N . THR A 1 120 ? 11.644 -5.035 -16.135 1.00 91.75 120 THR A N 1
ATOM 907 C CA . THR A 1 120 ? 10.934 -5.135 -17.429 1.00 91.75 120 THR A CA 1
ATOM 908 C C . THR A 1 120 ? 9.925 -6.283 -17.503 1.00 91.75 120 THR A C 1
ATOM 910 O O . THR A 1 120 ? 9.251 -6.477 -18.512 1.00 91.75 120 THR A O 1
ATOM 913 N N . THR A 1 121 ? 9.826 -7.092 -16.448 1.00 95.88 121 THR A N 1
ATOM 914 C CA . THR A 1 121 ? 8.901 -8.229 -16.378 1.00 95.88 121 THR A CA 1
ATOM 915 C C . THR A 1 121 ? 7.951 -8.071 -15.203 1.00 95.88 121 THR A C 1
ATOM 917 O O . THR A 1 121 ? 8.303 -7.469 -14.187 1.00 95.88 121 THR A O 1
ATOM 920 N N . PHE A 1 122 ? 6.768 -8.685 -15.296 1.00 96.44 122 PHE A N 1
ATOM 921 C CA . PHE A 1 122 ? 5.796 -8.683 -14.199 1.00 96.44 122 PHE A CA 1
ATOM 922 C C . PHE A 1 122 ? 6.413 -9.183 -12.885 1.00 96.44 122 PHE A C 1
ATOM 924 O O . PHE A 1 122 ? 6.251 -8.556 -11.843 1.00 96.44 122 PHE A O 1
ATOM 931 N N . GLY A 1 123 ? 7.172 -10.283 -12.941 1.00 96.12 123 GLY A N 1
ATOM 932 C CA . GLY A 1 123 ? 7.847 -10.848 -11.772 1.00 96.12 123 GLY A CA 1
ATOM 933 C C . GLY A 1 123 ? 8.880 -9.897 -11.165 1.00 96.12 123 GLY A C 1
ATOM 934 O O . GLY A 1 123 ? 8.916 -9.737 -9.947 1.00 96.12 123 GLY A O 1
ATOM 935 N N . ALA A 1 124 ? 9.668 -9.207 -11.996 1.00 93.69 124 ALA A N 1
ATOM 936 C CA . ALA A 1 124 ? 10.595 -8.185 -11.513 1.00 93.69 124 ALA A CA 1
ATOM 937 C C . ALA A 1 124 ? 9.846 -7.024 -10.837 1.00 93.69 124 ALA A C 1
ATOM 939 O O .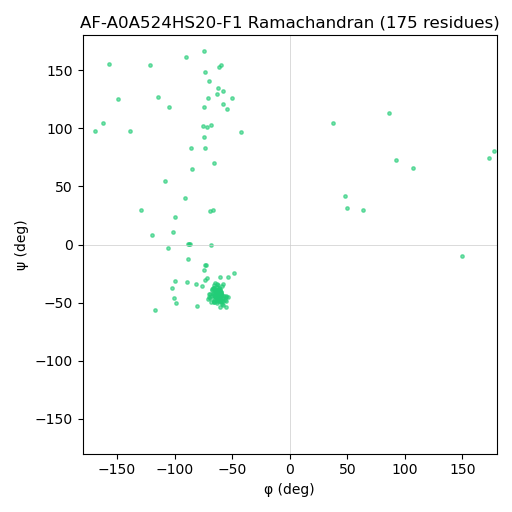 ALA A 1 124 ? 10.234 -6.594 -9.754 1.00 93.69 124 ALA A O 1
ATOM 940 N N . GLY A 1 125 ? 8.724 -6.578 -11.408 1.00 96.06 125 GLY A N 1
ATOM 941 C CA . GLY A 1 125 ? 7.865 -5.561 -10.800 1.00 96.06 125 GLY A CA 1
ATOM 942 C C . GLY A 1 125 ? 7.264 -5.978 -9.458 1.00 96.06 125 GLY A C 1
ATOM 943 O O . GLY A 1 125 ? 7.241 -5.184 -8.519 1.00 96.06 125 GLY A O 1
ATOM 944 N N . VAL A 1 126 ? 6.842 -7.239 -9.329 1.00 97.69 126 VAL A N 1
ATOM 945 C CA . VAL A 1 126 ? 6.389 -7.814 -8.052 1.00 97.69 126 VAL A CA 1
ATOM 946 C C . VAL A 1 126 ? 7.504 -7.763 -7.007 1.00 97.69 126 VAL A C 1
ATOM 948 O O . VAL A 1 126 ? 7.246 -7.397 -5.862 1.00 97.69 126 VAL A O 1
ATOM 951 N N . VAL A 1 127 ? 8.746 -8.079 -7.388 1.00 97.19 127 VAL A N 1
ATOM 952 C CA . VAL A 1 127 ? 9.909 -7.996 -6.489 1.00 97.19 127 VAL A CA 1
ATOM 953 C C . VAL A 1 127 ? 10.180 -6.550 -6.062 1.00 97.19 127 VAL A C 1
ATOM 955 O O . VAL A 1 127 ? 10.410 -6.306 -4.878 1.00 97.19 127 VAL A O 1
ATOM 958 N N . VAL A 1 128 ? 10.088 -5.579 -6.977 1.00 95.88 128 VAL A N 1
ATOM 959 C CA . VAL A 1 128 ? 10.191 -4.146 -6.637 1.00 95.88 128 VAL A CA 1
ATOM 960 C C . VAL A 1 128 ? 9.106 -3.746 -5.634 1.00 95.88 128 VAL A C 1
ATOM 962 O O . VAL A 1 128 ? 9.408 -3.131 -4.610 1.00 95.88 128 VAL A O 1
ATOM 965 N N . GLY A 1 129 ? 7.857 -4.148 -5.880 1.00 96.81 129 GLY A N 1
ATOM 966 C CA . GLY A 1 129 ? 6.736 -3.914 -4.969 1.00 96.81 129 GLY A CA 1
ATOM 967 C C . GLY A 1 129 ? 6.943 -4.555 -3.594 1.00 96.81 129 GLY A C 1
ATOM 968 O O . GLY A 1 129 ? 6.684 -3.918 -2.574 1.00 96.81 129 GLY A O 1
ATOM 969 N N . PHE A 1 130 ? 7.475 -5.779 -3.549 1.00 97.50 130 PHE A N 1
ATOM 970 C CA . PHE A 1 130 ? 7.812 -6.475 -2.308 1.00 97.50 130 PHE A CA 1
ATOM 971 C C . PHE A 1 130 ? 8.856 -5.713 -1.490 1.00 97.50 130 PHE A C 1
ATOM 973 O O . PHE A 1 130 ? 8.650 -5.504 -0.296 1.00 97.50 130 PHE A O 1
ATOM 980 N N . TRP A 1 131 ? 9.945 -5.252 -2.110 1.00 96.56 131 TRP A N 1
ATOM 981 C CA . TRP A 1 131 ? 10.974 -4.487 -1.402 1.00 96.56 131 TRP A CA 1
ATOM 982 C C . TRP A 1 131 ? 10.473 -3.118 -0.942 1.00 96.56 131 TRP A C 1
ATOM 984 O O . TRP A 1 131 ? 10.772 -2.708 0.179 1.00 96.56 131 TRP A O 1
ATOM 994 N N . ALA A 1 132 ? 9.659 -2.438 -1.753 1.00 96.38 132 ALA A N 1
ATOM 995 C CA . ALA A 1 132 ? 9.018 -1.189 -1.350 1.00 96.38 132 ALA A CA 1
ATOM 996 C C . ALA A 1 132 ? 8.072 -1.400 -0.154 1.00 96.38 132 ALA A C 1
ATOM 998 O O . ALA A 1 132 ? 8.071 -0.617 0.799 1.00 96.38 132 ALA A O 1
ATOM 999 N N . TRP A 1 133 ? 7.298 -2.486 -0.158 1.00 97.31 133 TRP A N 1
ATOM 1000 C CA . TRP A 1 133 ? 6.455 -2.856 0.973 1.00 97.31 133 TRP A CA 1
ATOM 1001 C C . TRP A 1 133 ? 7.290 -3.172 2.218 1.00 97.31 133 TRP A C 1
ATOM 1003 O O . TRP A 1 133 ? 7.020 -2.625 3.285 1.00 97.31 133 TRP A O 1
ATOM 1013 N N . LEU A 1 134 ? 8.322 -4.005 2.081 1.00 96.44 134 LEU A N 1
ATOM 1014 C CA . LEU A 1 134 ? 9.152 -4.459 3.193 1.00 96.44 134 LEU A CA 1
ATOM 1015 C C . LEU A 1 134 ? 9.938 -3.309 3.837 1.00 96.44 134 LEU A C 1
ATOM 1017 O O . LEU A 1 134 ? 10.072 -3.272 5.057 1.00 96.44 134 LEU A O 1
ATOM 1021 N N . GLY A 1 135 ? 10.449 -2.377 3.030 1.00 94.25 135 GLY A N 1
ATOM 1022 C CA . GLY A 1 135 ? 11.255 -1.252 3.502 1.00 94.25 135 GLY A CA 1
ATOM 1023 C C . GLY A 1 135 ? 10.438 -0.077 4.040 1.00 94.25 135 GLY A C 1
ATOM 1024 O O . GLY A 1 135 ? 10.872 0.577 4.985 1.00 94.25 135 GLY A O 1
ATOM 1025 N N . PHE A 1 136 ? 9.257 0.190 3.472 1.00 92.50 136 PHE A N 1
ATOM 1026 C CA . PHE A 1 136 ? 8.479 1.388 3.807 1.00 92.50 136 PHE A CA 1
ATOM 1027 C C . PHE A 1 136 ? 7.133 1.062 4.448 1.00 92.50 136 PHE A C 1
ATOM 1029 O O . PHE A 1 136 ? 6.853 1.508 5.558 1.00 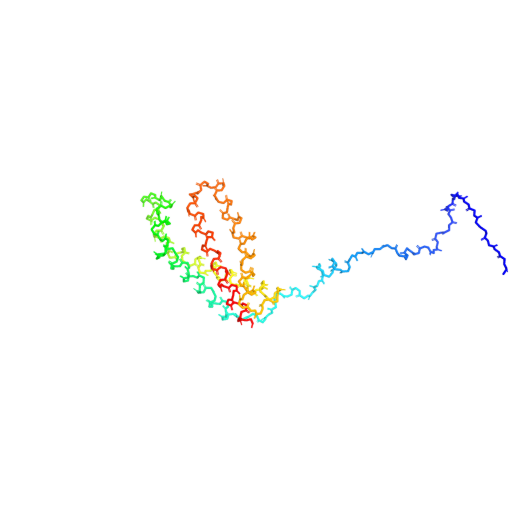92.50 136 PHE A O 1
ATOM 1036 N N . ALA A 1 137 ? 6.285 0.276 3.787 1.00 93.12 137 ALA A N 1
ATOM 1037 C CA . ALA A 1 137 ? 4.920 0.062 4.267 1.00 93.12 137 ALA A CA 1
ATOM 1038 C C . ALA A 1 137 ? 4.879 -0.772 5.558 1.00 93.12 137 ALA A C 1
ATOM 1040 O O . ALA A 1 137 ? 4.182 -0.408 6.508 1.00 93.12 137 ALA A O 1
ATOM 1041 N N . LEU A 1 138 ? 5.623 -1.879 5.609 1.00 94.12 138 LEU A N 1
ATOM 1042 C CA . LEU A 1 138 ? 5.609 -2.809 6.733 1.00 94.12 138 LEU A CA 1
ATOM 1043 C C . LEU A 1 138 ? 6.165 -2.183 8.023 1.00 94.12 138 LEU A C 1
ATOM 1045 O O . LEU A 1 138 ? 5.462 -2.263 9.030 1.00 94.12 138 LEU A O 1
ATOM 1049 N N . PRO A 1 139 ? 7.340 -1.519 8.041 1.00 93.25 139 PRO A N 1
ATOM 1050 C CA . PRO A 1 139 ? 7.888 -0.955 9.274 1.00 93.25 139 PRO A CA 1
ATOM 1051 C C . PRO A 1 139 ? 7.029 0.188 9.818 1.00 93.25 139 PRO A C 1
ATOM 1053 O O . PRO A 1 139 ? 6.820 0.278 11.024 1.00 93.25 139 PRO A O 1
ATOM 1056 N N . LEU A 1 140 ? 6.459 1.022 8.940 1.00 90.75 140 LEU A N 1
ATOM 1057 C CA . LEU A 1 140 ? 5.547 2.091 9.352 1.00 90.75 140 LEU A CA 1
ATOM 1058 C C . LEU A 1 140 ? 4.255 1.531 9.963 1.00 90.75 140 LEU A C 1
ATOM 1060 O O . LEU A 1 140 ? 3.820 1.999 11.015 1.00 90.75 140 LEU A O 1
ATOM 1064 N N . ASN A 1 141 ? 3.676 0.482 9.368 1.00 89.81 141 ASN A N 1
ATOM 1065 C CA . ASN A 1 141 ? 2.531 -0.206 9.968 1.00 89.81 141 ASN A CA 1
ATOM 1066 C C . ASN A 1 141 ? 2.915 -0.900 11.286 1.00 89.81 141 ASN A C 1
ATOM 1068 O O . ASN A 1 141 ? 2.137 -0.875 12.238 1.00 89.81 141 ASN A O 1
ATOM 1072 N N . LEU A 1 142 ? 4.112 -1.482 11.382 1.00 90.44 142 LEU A N 1
ATOM 1073 C CA . LEU A 1 142 ? 4.587 -2.151 12.594 1.00 90.44 142 LEU A CA 1
ATOM 1074 C C . LEU A 1 142 ? 4.782 -1.161 13.750 1.00 90.44 142 LEU A C 1
ATOM 1076 O O . LEU A 1 142 ? 4.427 -1.464 14.887 1.00 90.44 142 LEU A O 1
ATOM 1080 N N . ASN A 1 143 ? 5.259 0.050 13.458 1.00 88.12 143 ASN A N 1
ATOM 1081 C CA . ASN A 1 143 ? 5.360 1.122 14.447 1.00 88.12 143 ASN A CA 1
ATOM 1082 C C . ASN A 1 143 ? 3.986 1.495 15.020 1.00 88.12 143 ASN A C 1
ATOM 1084 O O . ASN A 1 143 ? 3.872 1.701 16.227 1.00 88.12 143 ASN A O 1
ATOM 1088 N N . SER A 1 144 ? 2.928 1.502 14.200 1.00 83.12 144 SER A N 1
ATOM 1089 C CA . SER A 1 144 ? 1.560 1.733 14.694 1.00 83.12 144 SER A CA 1
ATOM 1090 C C . SER A 1 144 ? 1.095 0.637 15.668 1.00 83.12 144 SER A C 1
ATOM 1092 O O . SER A 1 144 ? 0.416 0.921 16.652 1.00 83.12 144 SER A O 1
ATOM 1094 N N . LEU A 1 145 ? 1.518 -0.617 15.469 1.00 85.81 145 LEU A N 1
ATOM 1095 C CA . LEU A 1 145 ? 1.240 -1.702 16.413 1.00 85.81 145 LEU A CA 1
ATOM 1096 C C . LEU A 1 145 ? 2.003 -1.509 17.733 1.00 85.81 145 LEU A C 1
ATOM 1098 O O . LEU A 1 145 ? 1.426 -1.669 18.808 1.00 85.81 145 LEU A O 1
ATOM 1102 N N . ALA A 1 146 ? 3.283 -1.143 17.651 1.00 85.56 146 ALA A N 1
ATOM 1103 C CA . ALA A 1 146 ? 4.153 -0.982 18.813 1.00 85.56 146 ALA A CA 1
ATOM 1104 C C . ALA A 1 146 ? 3.793 0.243 19.675 1.00 85.56 146 ALA A C 1
ATOM 1106 O O . ALA A 1 146 ? 3.774 0.145 20.902 1.00 85.56 146 ALA A O 1
ATOM 1107 N N . PHE A 1 147 ? 3.498 1.386 19.049 1.00 85.12 147 PHE A N 1
ATOM 1108 C CA . PHE A 1 147 ? 3.314 2.661 19.749 1.00 85.12 147 PHE A CA 1
ATOM 1109 C C . PHE A 1 147 ? 1.848 3.068 19.914 1.00 85.12 147 PHE A C 1
ATOM 1111 O O . PHE A 1 147 ? 1.480 3.580 20.970 1.00 85.12 147 PHE A O 1
ATOM 1118 N N . GLU A 1 148 ? 0.989 2.817 18.922 1.00 79.00 148 GLU A N 1
ATOM 1119 C CA . GLU A 1 148 ? -0.427 3.224 18.975 1.00 79.00 148 GLU A CA 1
ATOM 1120 C C . GLU A 1 148 ? -1.321 2.164 19.635 1.00 79.00 148 GLU A C 1
ATOM 1122 O O . GLU A 1 148 ? -2.530 2.359 19.743 1.00 79.00 148 GLU A O 1
ATOM 1127 N N . LYS A 1 149 ? -0.743 1.033 20.077 1.00 76.12 149 LYS A N 1
ATOM 1128 C CA . LYS A 1 149 ? -1.457 -0.110 20.679 1.00 76.12 149 LYS A CA 1
ATOM 1129 C C . LYS A 1 149 ? -2.658 -0.575 19.845 1.00 76.12 149 LYS A C 1
ATOM 1131 O O . LYS A 1 149 ? -3.654 -1.059 20.386 1.00 76.12 149 LYS A O 1
ATOM 1136 N N . ARG A 1 150 ? -2.578 -0.430 18.519 1.00 77.88 150 ARG A N 1
ATOM 1137 C CA . ARG A 1 150 ? -3.609 -0.930 17.605 1.00 77.88 150 ARG A CA 1
ATOM 1138 C C . ARG A 1 150 ? -3.733 -2.446 17.727 1.00 77.88 150 ARG A C 1
ATOM 1140 O O . ARG A 1 150 ? -2.777 -3.141 18.054 1.00 77.88 150 ARG A O 1
ATOM 1147 N N . SER A 1 151 ? -4.918 -2.973 17.426 1.00 87.31 151 SER A N 1
ATOM 1148 C CA . SER A 1 151 ? -5.138 -4.420 17.412 1.00 87.31 151 SER A CA 1
ATOM 1149 C C . SER A 1 151 ? -4.175 -5.107 16.424 1.00 87.31 151 SER A C 1
ATOM 1151 O O . SER A 1 151 ? -4.112 -4.688 15.261 1.00 87.31 151 SER A O 1
ATOM 1153 N N . PRO A 1 152 ? -3.479 -6.194 16.822 1.00 89.31 152 PRO A N 1
ATOM 1154 C CA . PRO A 1 152 ? -2.632 -6.984 15.922 1.00 89.31 152 PRO A CA 1
ATOM 1155 C C . PRO A 1 152 ? -3.365 -7.471 14.665 1.00 89.31 152 PRO A C 1
ATOM 1157 O O . PRO A 1 152 ? -2.763 -7.619 13.604 1.00 89.31 152 PRO A O 1
ATOM 1160 N N . HIS A 1 153 ? -4.684 -7.667 14.759 1.00 91.19 153 HIS A N 1
ATOM 1161 C CA . HIS A 1 153 ? -5.521 -8.051 13.625 1.00 91.19 153 HIS A CA 1
ATOM 1162 C C . HIS A 1 153 ? -5.610 -6.937 12.576 1.00 91.19 153 HIS A C 1
ATOM 1164 O O . HIS A 1 153 ? -5.497 -7.214 11.385 1.00 91.19 153 HIS A O 1
ATOM 1170 N N . VAL A 1 154 ? -5.750 -5.673 12.998 1.00 91.25 154 VAL A N 1
ATOM 1171 C CA . VAL A 1 154 ? -5.753 -4.524 12.074 1.00 91.25 154 VAL A CA 1
ATOM 1172 C C . VAL A 1 154 ? -4.400 -4.410 11.377 1.00 91.25 154 VAL A C 1
ATOM 1174 O O . VAL A 1 154 ? -4.355 -4.194 10.168 1.00 91.25 154 VAL A O 1
ATOM 1177 N N . PHE A 1 155 ? -3.308 -4.613 12.119 1.00 93.31 155 PHE A N 1
ATOM 1178 C CA . PHE A 1 155 ? -1.964 -4.638 11.547 1.00 93.31 155 PHE A CA 1
ATOM 1179 C C . PHE A 1 155 ? -1.827 -5.714 10.462 1.00 93.31 155 PHE A C 1
ATOM 1181 O O . PHE A 1 155 ? -1.423 -5.389 9.351 1.00 93.31 155 PHE A O 1
ATOM 1188 N N . LEU A 1 156 ? -2.200 -6.967 10.744 1.00 93.56 156 LEU A N 1
ATOM 1189 C CA . LEU A 1 156 ? -2.072 -8.068 9.782 1.00 93.56 156 LEU A CA 1
ATOM 1190 C C . LEU A 1 156 ? -2.905 -7.838 8.517 1.00 93.56 156 LEU A C 1
ATOM 1192 O O . LEU A 1 156 ? -2.408 -8.045 7.409 1.00 93.56 156 LEU A O 1
ATOM 1196 N N . ILE A 1 157 ? -4.148 -7.368 8.671 1.00 95.25 157 ILE A N 1
ATOM 1197 C CA . ILE A 1 157 ? -5.034 -7.072 7.537 1.00 95.25 157 ILE A CA 1
ATOM 1198 C C . ILE A 1 157 ? -4.433 -5.964 6.663 1.00 95.25 157 ILE A C 1
ATOM 1200 O O . ILE A 1 157 ? -4.427 -6.095 5.438 1.00 95.25 157 ILE A O 1
ATOM 1204 N N . ASN A 1 158 ? -3.895 -4.904 7.276 1.00 94.56 158 ASN A N 1
ATOM 1205 C CA . ASN A 1 158 ? -3.283 -3.788 6.555 1.00 94.56 158 ASN A CA 1
ATOM 1206 C C . ASN A 1 158 ? -1.956 -4.171 5.900 1.00 94.56 158 ASN A C 1
ATOM 1208 O O . ASN A 1 158 ? -1.739 -3.877 4.726 1.00 94.56 158 ASN A O 1
ATOM 1212 N N . ALA A 1 159 ? -1.074 -4.851 6.631 1.00 95.25 159 ALA A N 1
ATOM 1213 C CA . ALA A 1 159 ? 0.210 -5.302 6.113 1.00 95.25 159 ALA A CA 1
ATOM 1214 C C . ALA A 1 159 ? 0.022 -6.235 4.909 1.00 95.25 159 ALA A C 1
ATOM 1216 O O . ALA A 1 159 ? 0.706 -6.063 3.899 1.00 95.25 159 ALA A O 1
ATOM 1217 N N . GLY A 1 160 ? -0.942 -7.160 4.993 1.00 95.81 160 GLY A N 1
ATOM 1218 C CA . GLY A 1 160 ? -1.311 -8.053 3.897 1.00 95.81 160 GLY A CA 1
ATOM 1219 C C . GLY A 1 160 ? -1.878 -7.309 2.688 1.00 95.81 160 GLY A C 1
ATOM 1220 O O . GLY A 1 160 ? -1.442 -7.563 1.567 1.00 95.81 160 GLY A O 1
ATOM 1221 N N . PHE A 1 161 ? -2.779 -6.344 2.908 1.00 96.88 161 PHE A N 1
ATOM 1222 C CA . PHE A 1 161 ? -3.295 -5.491 1.834 1.00 96.88 161 PHE A CA 1
ATOM 1223 C C . PHE A 1 161 ? -2.160 -4.790 1.081 1.00 96.88 161 PHE A C 1
ATOM 1225 O O . PHE A 1 161 ? -2.068 -4.916 -0.140 1.00 96.88 161 PHE A O 1
ATOM 1232 N N . TYR A 1 162 ? -1.282 -4.076 1.796 1.00 96.75 162 TYR A N 1
ATOM 1233 C CA . TYR A 1 162 ? -0.213 -3.312 1.155 1.00 96.75 162 TYR A CA 1
ATOM 1234 C C . TYR A 1 162 ? 0.759 -4.212 0.399 1.00 96.75 162 TYR A C 1
ATOM 1236 O O . TYR A 1 162 ? 1.206 -3.827 -0.675 1.00 96.75 162 TYR A O 1
ATOM 1244 N N . TRP A 1 163 ? 1.049 -5.409 0.910 1.00 96.88 163 TRP A N 1
ATOM 1245 C CA . TRP A 1 163 ? 1.886 -6.372 0.201 1.00 96.88 163 TRP A CA 1
ATOM 1246 C C . TRP A 1 163 ? 1.276 -6.768 -1.148 1.00 96.88 163 TRP A C 1
ATOM 1248 O O . TRP A 1 163 ? 1.923 -6.609 -2.184 1.00 96.88 163 TRP A O 1
ATOM 1258 N N . VAL A 1 164 ? 0.017 -7.222 -1.150 1.00 97.69 164 VAL A N 1
ATOM 1259 C CA . VAL A 1 164 ? -0.684 -7.642 -2.375 1.00 97.69 164 VAL A CA 1
ATOM 1260 C C . VAL A 1 164 ? -0.827 -6.472 -3.346 1.00 97.69 164 VAL A C 1
ATOM 1262 O O . VAL A 1 164 ? -0.544 -6.609 -4.536 1.00 97.69 164 VAL A O 1
ATOM 1265 N N . ALA A 1 165 ? -1.230 -5.306 -2.844 1.00 97.50 165 ALA A N 1
ATOM 1266 C CA . ALA A 1 165 ? -1.438 -4.129 -3.670 1.00 97.50 165 ALA A CA 1
ATOM 1267 C C . ALA A 1 165 ? -0.126 -3.635 -4.299 1.00 97.50 165 ALA A C 1
ATOM 1269 O O . ALA A 1 165 ? -0.097 -3.359 -5.496 1.00 97.50 165 ALA A O 1
ATOM 1270 N N . PHE A 1 166 ? 0.974 -3.578 -3.539 1.00 97.75 166 PHE A N 1
ATOM 1271 C CA . PHE A 1 166 ? 2.276 -3.142 -4.055 1.00 97.75 166 PHE A CA 1
ATOM 1272 C C . PHE A 1 166 ? 2.843 -4.145 -5.060 1.00 97.75 166 PHE A C 1
ATOM 1274 O O . PHE A 1 166 ? 3.397 -3.730 -6.076 1.00 97.75 166 PHE A O 1
ATOM 1281 N N . ALA A 1 167 ? 2.676 -5.448 -4.817 1.00 97.69 167 ALA A N 1
ATOM 1282 C CA . ALA A 1 167 ? 3.078 -6.492 -5.754 1.00 97.69 167 ALA A CA 1
ATOM 1283 C C . ALA A 1 167 ? 2.350 -6.357 -7.103 1.00 97.69 167 ALA A C 1
ATOM 1285 O O . ALA A 1 167 ? 2.993 -6.362 -8.151 1.00 97.69 167 ALA A O 1
ATOM 1286 N N . LEU A 1 168 ? 1.023 -6.186 -7.085 1.00 97.56 168 LEU A N 1
ATOM 1287 C CA . LEU A 1 168 ? 0.220 -6.025 -8.302 1.00 97.56 168 LEU A CA 1
ATOM 1288 C C . LEU A 1 168 ? 0.552 -4.728 -9.044 1.00 97.56 168 LEU A C 1
ATOM 1290 O O . LEU A 1 168 ? 0.774 -4.758 -10.251 1.00 97.56 168 LEU A O 1
ATOM 1294 N N . VAL A 1 169 ? 0.622 -3.602 -8.329 1.00 97.62 169 VAL A N 1
ATOM 1295 C CA . VAL A 1 169 ? 0.970 -2.292 -8.900 1.00 97.62 169 VAL A CA 1
ATOM 1296 C C . VAL A 1 169 ? 2.362 -2.329 -9.523 1.00 97.62 169 VAL A C 1
ATOM 1298 O O . VAL A 1 169 ? 2.520 -1.957 -10.682 1.00 97.62 169 VAL A O 1
ATOM 1301 N N . GLY A 1 170 ? 3.359 -2.833 -8.792 1.00 96.38 170 GLY A N 1
ATOM 1302 C CA . GLY A 1 170 ? 4.726 -2.962 -9.290 1.00 96.38 170 GLY A CA 1
ATOM 1303 C C . GLY A 1 170 ? 4.804 -3.865 -10.518 1.00 96.38 170 GLY A C 1
ATOM 1304 O O . GLY A 1 170 ? 5.440 -3.502 -11.503 1.00 96.38 170 GLY A O 1
ATOM 1305 N N . GLY A 1 171 ? 4.105 -5.004 -10.501 1.00 96.69 171 GLY A N 1
ATOM 1306 C CA . GLY A 1 171 ? 4.033 -5.920 -11.638 1.00 96.69 171 GLY A CA 1
ATOM 1307 C C . GLY A 1 171 ? 3.405 -5.292 -12.885 1.00 96.69 171 GLY A C 1
ATOM 1308 O O . GLY A 1 171 ? 3.965 -5.417 -13.971 1.00 96.69 171 GLY A O 1
ATOM 1309 N N . ILE A 1 172 ? 2.278 -4.585 -12.741 1.00 96.44 172 ILE A N 1
ATOM 1310 C CA . ILE A 1 172 ? 1.606 -3.890 -13.854 1.00 96.44 172 ILE A CA 1
ATOM 1311 C C . ILE A 1 172 ? 2.533 -2.838 -14.466 1.00 96.44 172 ILE A C 1
ATOM 1313 O O . ILE A 1 172 ? 2.717 -2.810 -15.682 1.00 96.44 172 ILE A O 1
ATOM 1317 N N . LEU A 1 173 ? 3.148 -2.003 -13.628 1.00 95.94 173 LEU A N 1
ATOM 1318 C CA . LEU A 1 173 ? 4.033 -0.927 -14.077 1.00 95.94 173 LEU A CA 1
ATOM 1319 C C . LEU A 1 173 ? 5.308 -1.463 -14.738 1.00 95.94 173 LEU A C 1
ATOM 1321 O O . LEU A 1 173 ? 5.772 -0.891 -15.716 1.00 95.94 173 LEU A O 1
ATOM 1325 N N . ALA A 1 174 ? 5.841 -2.587 -14.257 1.00 93.44 174 ALA A N 1
ATOM 1326 C CA . ALA A 1 174 ? 7.008 -3.232 -14.851 1.00 93.44 174 ALA A CA 1
ATOM 1327 C C . ALA A 1 174 ? 6.715 -3.933 -16.180 1.00 93.44 174 ALA A C 1
ATOM 1329 O O . ALA A 1 174 ? 7.646 -4.219 -16.918 1.00 93.44 174 ALA A O 1
ATOM 1330 N N . VAL A 1 175 ? 5.457 -4.226 -16.517 1.00 93.56 175 VAL A N 1
ATOM 1331 C CA . VAL A 1 175 ? 5.082 -4.713 -17.860 1.00 93.56 175 VAL A CA 1
ATOM 1332 C C . VAL A 1 175 ? 4.762 -3.548 -18.792 1.00 93.56 175 VAL A C 1
ATOM 1334 O O . VAL A 1 175 ? 5.018 -3.629 -19.989 1.00 93.56 175 VAL A O 1
ATOM 1337 N N . TRP A 1 176 ? 4.222 -2.462 -18.240 1.00 86.62 176 TRP A N 1
ATOM 1338 C CA . TRP A 1 176 ? 3.747 -1.299 -18.981 1.00 86.62 176 TRP A CA 1
ATOM 1339 C C . TRP A 1 176 ? 4.671 -0.086 -18.786 1.00 86.62 176 TRP A C 1
ATOM 1341 O O . TRP A 1 176 ? 4.234 0.982 -18.347 1.00 86.62 176 TRP A O 1
ATOM 1351 N N . HIS A 1 177 ? 5.959 -0.291 -19.072 1.00 65.25 177 HIS A N 1
ATOM 1352 C CA . HIS A 1 177 ? 7.034 0.695 -18.930 1.00 65.25 177 HIS A CA 1
ATOM 1353 C C . HIS A 1 177 ? 7.267 1.518 -20.195 1.00 65.25 177 HIS A C 1
ATOM 1355 O O . HIS A 1 177 ? 6.915 1.058 -21.303 1.00 65.25 177 HIS A O 1
#

Nearest PDB structures (foldseek):
  9j2n-assembly1_A  TM=3.596E-01  e=1.189E+00  Homo sapiens

Solvent-accessible surface area (backbone atoms only — not comparable to full-atom values): 10036 Å² total; per-residue (Å²): 140,82,85,86,77,95,78,86,80,89,76,96,76,88,80,96,77,80,84,71,82,84,84,84,76,86,63,59,69,67,63,58,50,74,74,65,53,90,72,76,58,83,66,89,79,67,48,62,65,43,29,52,52,29,12,49,50,37,40,51,52,47,51,44,41,56,59,70,76,38,20,70,62,44,56,62,43,63,66,65,52,75,68,56,48,53,48,50,60,72,47,38,69,59,53,52,51,53,48,40,54,49,24,40,52,51,27,50,52,40,43,52,49,20,58,78,70,66,25,69,39,42,69,46,4,25,52,52,15,44,51,51,24,61,70,50,53,42,53,57,48,48,46,41,41,74,73,68,66,45,46,70,63,44,44,51,57,49,50,51,48,48,40,56,40,31,21,51,32,18,13,52,32,8,61,48,106

Sequence (177 aa):
MTACARSSRRTCSTCWRGCSPEGSRSAPQVLLVLIFNEEGAMTTDLNYLAILVAALVFFVVGGVWYAAVFGKAWQNALNLNPEEAARAQRDFPKALAVWFLSGLLVSFVLANLARVLGATTFGAGVVVGFWAWLGFALPLNLNSLAFEKRSPHVFLINAGFYWVAFALVGGILAVWH